Protein AF-A0AAU1Z286-F1 (afdb_monomer_lite)

Sequence (241 aa):
MTTQSTPAEQLGEASGRLSRERRELAQDIARHVVTDLAPREARHFEQRARAHFRPRRPWSGRRTTRFDPLGLPAELLTPAALAVATALLGAVSTEVVAALGQRTRSRLSRRGRRRARAAAVTSPQAPGPDARPDPTAAELLRWHTSTLEAARGCRLPEELARRVANAALAHLVQSLGAGPAPVGPGSAEDTAGTAPEALPSNSSYPSDPSDPSDPSEHPHPPVPPSPPGPPGVDGPPPAER

Secondary structure (DSSP, 8-state):
------HHHHHHHHHHHHHHHHHHHHHHHHHHHHHHH-HHHHTTHHHHHHHHTS------S--------TT--TT-HHHHHHHHHHHHHHHHHHHHHHHHHHHHHHHHHHHHHHHHHTTS--PPPPP-S--PPPPPHHHHHHHHHHHHHHHHHTT--HHHHHHHHHHHHHHHHHHHHSPPP-------------------------------------PPPPPPPPPPPPP---PPPPPP-

Foldseek 3Di:
DDDDDDVVVVVVVVVVVVVVVLLVQLLVLLLQLCCVPPVVCSVCLVVVSCVLPPPPDPPPDDDPPPCPVVVPPLPDSNNLLSLLSSQLVVLVVVVVVVVVVVVVVVVVVVVVVCVVVVVDDDDDDDDDDDPDDQDDPVSLVSSLVSSLVSNVVSVDDSVVSNSSSVSSSVVVSVVVVPDPDPPDDDPPDDDDDDDDDDDDDDDDDDDDDDDPDDPPPDPDDDDPDDPPDDPPPPDDDDDDD

Structure (mmCIF, N/CA/C/O backbone):
data_AF-A0AAU1Z286-F1
#
_entry.id   AF-A0AAU1Z286-F1
#
loop_
_atom_site.group_PDB
_atom_site.id
_atom_site.type_symbol
_atom_site.label_atom_id
_atom_site.label_alt_id
_atom_site.label_comp_id
_atom_site.label_asym_id
_atom_site.label_entity_id
_atom_site.label_seq_id
_atom_site.pdbx_PDB_ins_code
_atom_site.Cartn_x
_atom_site.Cartn_y
_atom_site.Cartn_z
_atom_site.occupancy
_atom_site.B_iso_or_equiv
_atom_site.auth_seq_id
_atom_site.auth_comp_id
_atom_site.auth_asym_id
_atom_site.auth_atom_id
_atom_site.pdbx_PDB_model_num
ATOM 1 N N . MET A 1 1 ? -13.277 30.150 -30.719 1.00 53.88 1 MET A N 1
ATOM 2 C CA . MET A 1 1 ? -11.972 30.418 -30.079 1.00 53.88 1 MET A CA 1
ATOM 3 C C . MET A 1 1 ? -11.622 29.209 -29.230 1.00 53.88 1 MET A C 1
ATOM 5 O O . MET A 1 1 ? -12.287 28.983 -28.231 1.00 53.88 1 MET A O 1
ATOM 9 N N . THR A 1 2 ? -10.673 28.387 -29.673 1.00 63.16 2 THR A N 1
ATOM 10 C CA . THR A 1 2 ? -10.281 27.143 -28.992 1.00 63.16 2 THR A CA 1
ATOM 11 C C . THR A 1 2 ? -8.993 27.426 -28.230 1.00 63.16 2 THR A C 1
ATOM 13 O O . THR A 1 2 ? -7.954 27.647 -28.846 1.00 63.16 2 THR A O 1
ATOM 16 N N . THR A 1 3 ? -9.054 27.504 -26.903 1.00 69.56 3 THR A N 1
ATOM 17 C CA . THR A 1 3 ? -7.864 27.689 -26.064 1.00 69.56 3 THR A CA 1
ATOM 18 C C . THR A 1 3 ? -7.052 26.397 -26.073 1.00 69.56 3 THR A C 1
ATOM 20 O O . THR A 1 3 ? -7.493 25.385 -25.532 1.00 69.56 3 THR A O 1
ATOM 23 N N . GLN A 1 4 ? -5.888 26.405 -26.721 1.00 63.91 4 GLN A N 1
ATOM 24 C CA . GLN A 1 4 ? -4.932 25.304 -26.625 1.00 63.91 4 GLN A CA 1
ATOM 25 C C . GLN A 1 4 ? -4.267 25.357 -25.244 1.00 63.91 4 GLN A C 1
ATOM 27 O O . GLN A 1 4 ? -3.531 26.297 -24.952 1.00 63.91 4 GLN A O 1
ATOM 32 N N . SER A 1 5 ? -4.552 24.373 -24.389 1.00 65.75 5 SER A N 1
ATOM 33 C CA . SER A 1 5 ? -3.895 24.221 -23.086 1.00 65.75 5 SER A CA 1
ATOM 34 C C . SER A 1 5 ? -2.389 24.035 -23.260 1.00 65.75 5 SER A C 1
ATOM 36 O O . SER A 1 5 ? -1.939 23.287 -24.132 1.00 65.75 5 SER A O 1
ATOM 38 N N . THR A 1 6 ? -1.605 24.705 -22.420 1.00 68.56 6 THR A N 1
ATOM 39 C CA . THR A 1 6 ? -0.141 24.638 -22.487 1.00 68.56 6 THR A CA 1
ATOM 40 C C . THR A 1 6 ? 0.383 23.278 -21.994 1.00 68.56 6 THR A C 1
ATOM 42 O O . THR A 1 6 ? -0.209 22.666 -21.102 1.00 68.56 6 THR A O 1
ATOM 45 N N . PRO A 1 7 ? 1.521 22.776 -22.515 1.00 69.94 7 PRO A N 1
ATOM 46 C CA . PRO A 1 7 ? 2.074 21.475 -22.112 1.00 69.94 7 PRO A CA 1
ATOM 47 C C . PRO A 1 7 ? 2.431 21.394 -20.614 1.00 69.94 7 PRO A C 1
ATOM 49 O O . PRO A 1 7 ? 2.429 20.308 -20.037 1.00 69.94 7 PRO A O 1
ATOM 52 N N . ALA A 1 8 ? 2.694 22.531 -19.960 1.00 50.56 8 ALA A N 1
ATOM 53 C CA . ALA A 1 8 ? 2.926 22.599 -18.517 1.00 50.56 8 ALA A CA 1
ATOM 54 C C . ALA A 1 8 ? 1.643 22.352 -17.696 1.00 50.56 8 ALA A C 1
ATOM 56 O O . ALA A 1 8 ? 1.694 21.646 -16.688 1.00 50.56 8 ALA A O 1
ATOM 57 N N . GLU A 1 9 ? 0.488 22.858 -18.145 1.00 61.00 9 GLU A N 1
ATOM 58 C CA . GLU A 1 9 ? -0.814 22.567 -17.524 1.00 61.00 9 GLU A CA 1
ATOM 59 C C . GLU A 1 9 ? -1.192 21.094 -17.696 1.00 61.00 9 GLU A C 1
ATOM 61 O O . GLU A 1 9 ? -1.623 20.453 -16.739 1.00 61.00 9 GLU A O 1
ATOM 66 N N . GLN A 1 10 ? -0.926 20.514 -18.871 1.00 59.81 10 GLN A N 1
ATOM 67 C CA . GLN A 1 10 ? -1.178 19.092 -19.127 1.00 59.81 10 GLN A CA 1
ATOM 68 C C . GLN A 1 10 ? -0.337 18.173 -18.222 1.00 59.81 10 GLN A C 1
ATOM 70 O O . GLN A 1 10 ? -0.839 17.166 -17.723 1.00 59.81 10 GLN A O 1
ATOM 75 N N . LEU A 1 11 ? 0.926 18.529 -17.954 1.00 52.84 11 LEU A N 1
ATOM 76 C CA . LEU A 1 11 ? 1.790 17.801 -17.015 1.00 52.84 11 LEU A CA 1
ATOM 77 C C . LEU A 1 11 ? 1.327 17.946 -15.557 1.00 52.84 11 LEU A C 1
ATOM 79 O O . LEU A 1 11 ? 1.396 16.976 -14.795 1.00 52.84 11 LEU A O 1
ATOM 83 N N . GLY A 1 12 ? 0.840 19.128 -15.170 1.00 52.34 12 GLY A N 1
ATOM 84 C CA . GLY A 1 12 ? 0.264 19.380 -13.847 1.00 52.34 12 GLY A CA 1
ATOM 85 C C . GLY A 1 12 ? -1.013 18.572 -13.607 1.00 52.34 12 GLY A C 1
ATOM 86 O O . GLY A 1 12 ? -1.141 17.908 -12.577 1.00 52.34 12 GLY A O 1
ATOM 87 N N . GLU A 1 13 ? -1.920 18.546 -14.585 1.00 54.47 13 GLU A N 1
ATOM 88 C CA . GLU A 1 13 ? -3.136 17.731 -14.534 1.00 54.47 13 GLU A CA 1
ATOM 89 C C . GLU A 1 13 ? -2.834 16.232 -14.524 1.00 54.47 13 GLU A C 1
ATOM 91 O O . GLU A 1 13 ? -3.418 15.506 -13.721 1.00 54.47 13 GLU A O 1
ATOM 96 N N . ALA A 1 14 ? -1.902 15.756 -15.357 1.00 45.88 14 ALA A N 1
ATOM 97 C CA . ALA A 1 14 ? -1.496 14.351 -15.371 1.00 45.88 14 ALA A CA 1
ATOM 98 C C . ALA A 1 14 ? -0.873 13.930 -14.030 1.00 45.88 14 ALA A C 1
ATOM 100 O O . ALA A 1 14 ? -1.226 12.889 -13.478 1.00 45.88 14 ALA A O 1
ATOM 101 N N . SER A 1 15 ? -0.018 14.776 -13.447 1.00 53.31 15 SER A N 1
ATOM 102 C CA . SER A 1 15 ? 0.566 14.541 -12.119 1.00 53.31 15 SER A CA 1
ATOM 103 C C . SER A 1 15 ? -0.502 14.551 -11.016 1.00 53.31 15 SER A C 1
ATOM 105 O O . SER A 1 15 ? -0.481 13.716 -10.108 1.00 53.31 15 SER A O 1
ATOM 107 N N . GLY A 1 16 ? -1.485 15.452 -11.118 1.00 58.31 16 GLY A N 1
ATOM 108 C CA . GLY A 1 16 ? -2.641 15.510 -10.225 1.00 58.31 16 GLY A CA 1
ATOM 109 C C . GLY A 1 16 ? -3.542 14.275 -10.330 1.00 58.31 16 GLY A C 1
ATOM 110 O O . GLY A 1 16 ? -3.944 13.728 -9.300 1.00 58.31 16 GLY A O 1
ATOM 111 N N . ARG A 1 17 ? -3.812 13.781 -11.543 1.00 57.97 17 ARG A N 1
ATOM 112 C CA . ARG A 1 17 ? -4.591 12.553 -11.789 1.00 57.97 17 ARG A CA 1
ATOM 113 C C . ARG A 1 17 ? -3.886 11.317 -11.247 1.00 57.97 17 ARG A C 1
ATOM 115 O O . ARG A 1 17 ? -4.498 10.590 -10.473 1.00 57.97 17 ARG A O 1
ATOM 122 N N . LEU A 1 18 ? -2.586 11.166 -11.504 1.00 57.22 18 LEU A N 1
ATOM 123 C CA . LEU A 1 18 ? -1.771 10.089 -10.927 1.00 57.22 18 LEU A CA 1
ATOM 124 C C . LEU A 1 18 ? -1.806 10.107 -9.393 1.00 57.22 18 LEU A C 1
ATOM 126 O O . LEU A 1 18 ? -1.860 9.059 -8.752 1.00 57.22 18 LEU A O 1
ATOM 130 N N . SER A 1 19 ? -1.842 11.295 -8.778 1.00 81.56 19 SER A N 1
ATOM 131 C CA . SER A 1 19 ? -1.997 11.411 -7.323 1.00 81.56 19 SER A CA 1
ATOM 132 C C . SER A 1 19 ? -3.386 10.987 -6.828 1.00 81.56 19 SER A C 1
ATOM 134 O O . SER A 1 19 ? -3.530 10.537 -5.693 1.00 81.56 19 SER A O 1
ATOM 136 N N . ARG A 1 20 ? -4.436 11.134 -7.644 1.00 87.25 20 ARG A N 1
ATOM 137 C CA . ARG A 1 20 ? -5.794 10.679 -7.324 1.00 87.25 20 ARG A CA 1
ATOM 138 C C . ARG A 1 20 ? -5.921 9.168 -7.504 1.00 87.25 20 ARG A C 1
ATOM 140 O O . ARG A 1 20 ? -6.311 8.509 -6.550 1.00 87.25 20 ARG A O 1
ATOM 147 N N . GLU A 1 21 ? -5.511 8.636 -8.648 1.00 87.50 21 GLU A N 1
ATOM 148 C CA . GLU A 1 21 ? -5.529 7.196 -8.943 1.00 87.50 21 GLU A CA 1
ATOM 149 C C . GLU A 1 21 ? -4.712 6.411 -7.912 1.00 87.50 21 GLU A C 1
ATOM 151 O O . GLU A 1 21 ? -5.183 5.425 -7.351 1.00 87.50 21 GLU A O 1
ATOM 156 N N . ARG A 1 22 ? -3.518 6.903 -7.551 1.00 89.38 22 ARG A N 1
ATOM 157 C CA . ARG A 1 22 ? -2.695 6.284 -6.502 1.00 89.38 22 ARG A CA 1
ATOM 158 C C . ARG A 1 22 ? -3.380 6.291 -5.135 1.00 89.38 22 ARG A C 1
ATOM 160 O O . ARG A 1 22 ? -3.198 5.352 -4.366 1.00 89.38 22 ARG A O 1
ATOM 167 N N . ARG A 1 23 ? -4.154 7.335 -4.813 1.00 91.56 23 ARG A N 1
ATOM 168 C CA . ARG A 1 23 ? -4.944 7.387 -3.571 1.00 91.56 23 ARG A CA 1
ATOM 169 C C . ARG A 1 23 ? -6.107 6.406 -3.605 1.00 91.56 23 ARG A C 1
ATOM 171 O O . ARG A 1 23 ? -6.354 5.768 -2.592 1.00 91.56 23 ARG A O 1
ATOM 178 N N . GLU A 1 24 ? -6.802 6.292 -4.730 1.00 93.06 24 GLU A N 1
ATOM 179 C CA . GLU A 1 24 ? -7.907 5.342 -4.909 1.00 93.06 24 GLU A CA 1
ATOM 180 C C . GLU A 1 24 ? -7.400 3.898 -4.789 1.00 93.06 24 GLU A C 1
ATOM 182 O O . GLU A 1 24 ? -7.938 3.133 -3.995 1.00 93.06 24 GLU A O 1
ATOM 187 N N . LEU A 1 25 ? -6.281 3.568 -5.439 1.00 93.69 25 LEU A N 1
ATOM 188 C CA . LEU A 1 25 ? -5.644 2.255 -5.325 1.00 93.69 25 LEU A CA 1
ATOM 189 C C . LEU A 1 25 ? -5.142 1.970 -3.899 1.00 93.69 25 LEU A C 1
ATOM 191 O O . LEU A 1 25 ? -5.317 0.870 -3.383 1.00 93.69 25 LEU A O 1
ATOM 195 N N . ALA A 1 26 ? -4.555 2.963 -3.221 1.00 93.81 26 ALA A N 1
ATOM 196 C CA . ALA A 1 26 ? -4.151 2.807 -1.823 1.00 93.81 26 ALA A CA 1
ATOM 197 C C . ALA A 1 26 ? -5.355 2.562 -0.899 1.00 93.81 26 ALA A C 1
ATOM 199 O O . ALA A 1 26 ? -5.253 1.778 0.044 1.00 93.81 26 ALA A O 1
ATOM 200 N N . GLN A 1 27 ? -6.488 3.226 -1.157 1.00 95.38 27 GLN A N 1
ATOM 201 C CA . GLN A 1 27 ? -7.731 3.001 -0.418 1.00 95.38 27 GLN A CA 1
ATOM 202 C C . GLN A 1 27 ? -8.295 1.612 -0.674 1.00 95.38 27 GLN A C 1
ATOM 204 O O . GLN A 1 27 ? -8.749 0.989 0.276 1.00 95.38 27 GLN A O 1
ATOM 209 N N . ASP A 1 28 ? -8.255 1.127 -1.910 1.00 95.94 28 ASP A N 1
ATOM 210 C CA . ASP A 1 28 ? -8.749 -0.203 -2.257 1.00 95.94 28 ASP A CA 1
ATOM 211 C C . ASP A 1 28 ? -7.954 -1.304 -1.539 1.00 95.94 28 ASP A C 1
ATOM 213 O O . ASP A 1 28 ? -8.520 -2.082 -0.767 1.00 95.94 28 ASP A O 1
ATOM 217 N N . ILE A 1 29 ? -6.619 -1.252 -1.640 1.00 95.88 29 ILE A N 1
ATOM 218 C CA . ILE A 1 29 ? -5.723 -2.178 -0.931 1.00 95.88 29 ILE A CA 1
ATOM 219 C C . ILE A 1 29 ? -5.963 -2.109 0.582 1.00 95.88 29 ILE A C 1
ATOM 221 O O . ILE A 1 29 ? -6.132 -3.134 1.243 1.00 95.88 29 ILE A O 1
ATOM 225 N N . ALA A 1 30 ? -6.007 -0.904 1.157 1.00 95.56 30 ALA A N 1
ATOM 226 C CA . ALA A 1 30 ? -6.215 -0.747 2.592 1.00 95.56 30 ALA A CA 1
ATOM 227 C C . ALA A 1 30 ? -7.608 -1.212 3.041 1.00 95.56 30 ALA A C 1
ATOM 229 O O . ALA A 1 30 ? -7.733 -1.778 4.125 1.00 95.56 30 ALA A O 1
ATOM 230 N N . ARG A 1 31 ? -8.649 -1.010 2.223 1.00 96.56 31 ARG A N 1
ATOM 231 C CA . ARG A 1 31 ? -10.009 -1.489 2.500 1.00 96.56 31 ARG A CA 1
ATOM 232 C C . ARG A 1 31 ? -10.024 -3.008 2.573 1.00 96.56 31 ARG A C 1
ATOM 234 O O . ARG A 1 31 ? -10.630 -3.544 3.499 1.00 96.56 31 ARG A O 1
ATOM 241 N N . HIS A 1 32 ? -9.345 -3.686 1.649 1.00 96.31 32 HIS A N 1
ATOM 242 C CA . HIS A 1 32 ? -9.228 -5.141 1.663 1.00 96.31 32 HIS A CA 1
ATOM 243 C C . HIS A 1 32 ? -8.570 -5.634 2.960 1.00 96.31 32 HIS A C 1
ATOM 245 O O . HIS A 1 32 ? -9.152 -6.442 3.680 1.00 96.31 32 HIS A O 1
ATOM 251 N N . VAL A 1 33 ? -7.425 -5.051 3.330 1.00 95.38 33 VAL A N 1
ATOM 252 C CA . VAL A 1 33 ? -6.701 -5.399 4.566 1.00 95.38 33 VAL A CA 1
ATOM 253 C C . VAL A 1 33 ? -7.545 -5.160 5.824 1.00 95.38 33 VAL A C 1
ATOM 255 O O . VAL A 1 33 ? -7.559 -5.993 6.727 1.00 95.38 33 VAL A O 1
ATOM 258 N N . VAL A 1 34 ? -8.261 -4.033 5.901 1.00 95.56 34 VAL A N 1
ATOM 259 C CA . VAL A 1 34 ? -9.126 -3.715 7.050 1.00 95.56 34 VAL A CA 1
ATOM 260 C C . VAL A 1 34 ? -10.337 -4.639 7.116 1.00 95.56 34 VAL A C 1
ATOM 262 O O . VAL A 1 34 ? -10.727 -5.038 8.208 1.00 95.56 34 VAL A O 1
ATOM 265 N N . THR A 1 35 ? -10.917 -5.005 5.976 1.00 95.62 35 THR A N 1
ATOM 266 C CA . THR A 1 35 ? -12.064 -5.924 5.932 1.00 95.62 35 THR A CA 1
ATOM 267 C C . THR A 1 35 ? -11.682 -7.312 6.441 1.00 95.62 35 THR A C 1
ATOM 269 O O . THR A 1 35 ? -12.460 -7.910 7.179 1.00 95.62 35 THR A O 1
ATOM 272 N N . ASP A 1 36 ? -10.479 -7.781 6.107 1.00 94.12 36 ASP A N 1
ATOM 273 C CA . ASP A 1 36 ? -9.962 -9.084 6.530 1.00 94.12 36 ASP A CA 1
ATOM 274 C C . ASP A 1 36 ? -9.552 -9.099 8.015 1.00 94.12 36 ASP A C 1
ATOM 276 O O . ASP A 1 36 ? -10.026 -9.911 8.808 1.00 94.12 36 ASP A O 1
ATOM 280 N N . LEU A 1 37 ? -8.716 -8.145 8.436 1.00 93.69 37 LEU A N 1
ATOM 281 C CA . LEU A 1 37 ? -8.109 -8.166 9.773 1.00 93.69 37 LEU A CA 1
ATOM 282 C C . LEU A 1 37 ? -8.956 -7.483 10.860 1.00 93.69 37 LEU A C 1
ATOM 284 O O . LEU A 1 37 ? -8.779 -7.769 12.045 1.00 93.69 37 LEU A O 1
ATOM 288 N N . ALA A 1 38 ? -9.843 -6.556 10.489 1.00 93.44 38 ALA A N 1
ATOM 289 C CA . ALA A 1 38 ? -10.647 -5.758 11.416 1.00 93.44 38 ALA A CA 1
ATOM 290 C C . ALA A 1 38 ? -12.045 -5.431 10.836 1.00 93.44 38 ALA A C 1
ATOM 292 O O . ALA A 1 38 ? -12.395 -4.258 10.664 1.00 93.44 38 ALA A O 1
ATOM 293 N N . PRO A 1 39 ? -12.911 -6.433 10.584 1.00 92.81 39 PRO A N 1
ATOM 294 C CA . PRO A 1 39 ? -14.197 -6.240 9.898 1.00 92.81 39 PRO A CA 1
ATOM 295 C C . PRO A 1 39 ? -15.139 -5.254 10.608 1.00 92.81 39 PRO A C 1
ATOM 297 O O . PRO A 1 39 ? -15.938 -4.567 9.971 1.00 92.81 39 PRO A O 1
ATOM 300 N N . ARG A 1 40 ? -15.028 -5.122 11.938 1.00 90.50 40 ARG A N 1
ATOM 301 C CA . ARG A 1 40 ? -15.778 -4.119 12.716 1.00 90.50 40 ARG A CA 1
ATOM 302 C C . ARG A 1 40 ? -15.382 -2.684 12.353 1.00 90.50 40 ARG A C 1
ATOM 304 O O . ARG A 1 40 ? -16.223 -1.787 12.374 1.00 90.50 40 ARG A O 1
ATOM 311 N N . GLU A 1 41 ? -14.116 -2.462 12.008 1.00 91.06 41 GLU A N 1
ATOM 312 C CA . GLU A 1 41 ? -13.593 -1.160 11.601 1.00 91.06 41 GLU A CA 1
ATOM 313 C C . GLU A 1 41 ? -13.972 -0.800 10.157 1.00 91.06 41 GLU A C 1
ATOM 315 O O . GLU A 1 41 ? -14.136 0.385 9.858 1.00 91.06 41 GLU A O 1
ATOM 320 N N . ALA A 1 42 ? -14.201 -1.792 9.289 1.00 92.00 42 ALA A N 1
ATOM 321 C CA . ALA A 1 42 ? -14.522 -1.585 7.875 1.00 92.00 42 ALA A CA 1
ATOM 322 C C . ALA A 1 42 ? -15.719 -0.638 7.654 1.00 92.00 42 ALA A C 1
ATOM 324 O O . ALA A 1 42 ? -15.701 0.177 6.731 1.00 92.00 42 ALA A O 1
ATOM 325 N N . ARG A 1 43 ? -16.712 -0.648 8.558 1.00 92.00 43 ARG A N 1
ATOM 326 C CA . ARG A 1 43 ? -17.875 0.266 8.525 1.00 92.00 43 ARG A CA 1
ATOM 327 C C . ARG A 1 43 ? -17.493 1.750 8.598 1.00 92.00 43 ARG A C 1
ATOM 329 O O . ARG A 1 43 ? -18.203 2.594 8.066 1.00 92.00 43 ARG A O 1
ATOM 336 N N . HIS A 1 44 ? -16.369 2.070 9.237 1.00 90.88 44 HIS A N 1
ATOM 337 C CA . HIS A 1 44 ? -15.866 3.436 9.408 1.00 90.88 44 HIS A CA 1
ATOM 338 C C . HIS A 1 44 ? -14.691 3.760 8.473 1.00 90.88 44 HIS A C 1
ATOM 340 O O . HIS A 1 44 ? -14.122 4.855 8.553 1.00 90.88 44 HIS A O 1
ATOM 346 N N . PHE A 1 45 ? -14.311 2.823 7.597 1.00 93.69 45 PHE A N 1
ATOM 347 C CA . PHE A 1 45 ? -13.123 2.933 6.755 1.00 93.69 45 PHE A CA 1
ATOM 348 C C . PHE A 1 45 ? -13.142 4.204 5.907 1.00 93.69 45 PHE A C 1
ATOM 350 O O . PHE A 1 45 ? -12.186 4.974 5.934 1.00 93.69 45 PHE A O 1
ATOM 357 N N . GLU A 1 46 ? -14.240 4.480 5.198 1.00 93.44 46 GLU A N 1
ATOM 358 C CA . GLU A 1 46 ? -14.298 5.612 4.265 1.00 93.44 46 GLU A CA 1
ATOM 359 C C . GLU A 1 46 ? -14.130 6.961 4.962 1.00 93.44 46 GLU A C 1
ATOM 361 O O . GLU A 1 46 ? -13.408 7.836 4.479 1.00 93.44 46 GLU A O 1
ATOM 366 N N . GLN A 1 47 ? -14.761 7.126 6.127 1.00 90.94 47 GLN A N 1
ATOM 367 C CA . GLN A 1 47 ? -14.644 8.341 6.926 1.00 90.94 47 GLN A CA 1
ATOM 368 C C . GLN A 1 47 ? -13.187 8.575 7.350 1.00 90.94 47 GLN A C 1
ATOM 370 O O . GLN A 1 47 ? -12.671 9.691 7.231 1.00 90.94 47 GLN A O 1
ATOM 375 N N . ARG A 1 48 ? -12.502 7.514 7.793 1.00 89.38 48 ARG A N 1
ATOM 376 C CA . ARG A 1 48 ? -11.103 7.563 8.243 1.00 89.38 48 ARG A CA 1
ATOM 377 C C . ARG A 1 48 ? -10.124 7.734 7.083 1.00 89.38 48 ARG A C 1
ATOM 379 O O . ARG A 1 48 ? -9.207 8.548 7.177 1.00 89.38 48 ARG A O 1
ATOM 386 N N . ALA A 1 49 ? -10.350 7.052 5.966 1.00 90.44 49 ALA A N 1
ATOM 387 C CA . ALA A 1 49 ? -9.544 7.177 4.758 1.00 90.44 49 ALA A CA 1
ATOM 388 C C . ALA A 1 49 ? -9.600 8.597 4.182 1.00 90.44 49 ALA A C 1
ATOM 390 O O . ALA A 1 49 ? -8.564 9.182 3.855 1.00 90.44 49 ALA A O 1
ATOM 391 N N . ARG A 1 50 ? -10.790 9.213 4.151 1.00 88.56 50 ARG A N 1
ATOM 392 C CA . ARG A 1 50 ? -10.941 10.624 3.760 1.00 88.56 50 ARG A CA 1
ATOM 393 C C . ARG A 1 50 ? -10.138 11.553 4.668 1.00 88.56 50 ARG A C 1
ATOM 395 O O . ARG A 1 50 ? -9.533 12.499 4.169 1.00 88.56 50 ARG A O 1
ATOM 402 N N . ALA A 1 51 ? -10.107 11.296 5.976 1.00 86.31 51 ALA A N 1
ATOM 403 C CA . ALA A 1 51 ? -9.308 12.082 6.914 1.00 86.31 51 ALA A CA 1
ATOM 404 C C . ALA A 1 51 ? -7.795 11.910 6.687 1.00 86.31 51 ALA A C 1
ATOM 406 O O . ALA A 1 51 ? -7.061 12.893 6.768 1.00 86.31 51 ALA A O 1
ATOM 407 N N . HIS A 1 52 ? -7.338 10.701 6.344 1.00 83.19 52 HIS A N 1
ATOM 408 C CA . HIS A 1 52 ? -5.927 10.400 6.079 1.00 83.19 52 HIS A CA 1
ATOM 409 C C . HIS A 1 52 ? -5.361 11.186 4.884 1.00 83.19 52 HIS A C 1
ATOM 411 O O . HIS A 1 52 ? -4.265 11.734 4.972 1.00 83.19 52 HIS A O 1
ATOM 417 N N . PHE A 1 53 ? -6.117 11.294 3.786 1.00 85.06 53 PHE A N 1
ATOM 418 C CA . PHE A 1 53 ? -5.670 11.980 2.563 1.00 85.06 53 PHE A CA 1
ATOM 419 C C . PHE A 1 53 ? -6.045 13.462 2.480 1.00 85.06 53 PHE A C 1
ATOM 421 O O . PHE A 1 53 ? -5.815 14.094 1.443 1.00 85.06 53 PHE A O 1
ATOM 428 N N . ARG A 1 54 ? -6.645 14.041 3.527 1.00 82.38 54 ARG A N 1
ATOM 429 C CA . ARG A 1 54 ? -6.920 15.479 3.530 1.00 82.38 54 ARG A CA 1
ATOM 430 C C . ARG A 1 54 ? -5.592 16.241 3.491 1.00 82.38 54 ARG A C 1
ATOM 432 O O . ARG A 1 54 ? -4.723 15.959 4.318 1.00 82.38 54 ARG A O 1
ATOM 439 N N . PRO A 1 55 ? -5.430 17.224 2.582 1.00 73.81 55 PRO A N 1
ATOM 440 C CA . PRO A 1 55 ? -4.279 18.109 2.620 1.00 73.81 55 PRO A CA 1
ATOM 441 C C . PRO A 1 55 ? -4.217 18.713 4.016 1.00 73.81 55 PRO A C 1
ATOM 443 O O . PRO A 1 55 ? -5.178 19.355 4.456 1.00 73.81 55 PRO A O 1
ATOM 446 N N . ARG A 1 56 ? -3.113 18.488 4.731 1.00 63.97 56 ARG A N 1
ATOM 447 C CA . ARG A 1 56 ? -2.846 19.234 5.955 1.00 63.97 56 ARG A CA 1
ATOM 448 C C . ARG A 1 56 ? -2.657 20.675 5.515 1.00 63.97 56 ARG A C 1
ATOM 450 O O . ARG A 1 56 ? -1.580 21.040 5.053 1.00 63.97 56 ARG A O 1
ATOM 457 N N . ARG A 1 57 ? -3.732 21.471 5.561 1.00 57.22 57 ARG A N 1
ATOM 458 C CA . ARG A 1 57 ? -3.621 22.919 5.377 1.00 57.22 57 ARG A CA 1
ATOM 459 C C . ARG A 1 57 ? -2.496 23.389 6.304 1.00 57.22 57 ARG A C 1
ATOM 461 O O . ARG A 1 57 ? -2.452 22.886 7.430 1.00 57.22 57 ARG A O 1
ATOM 468 N N . PRO A 1 58 ? -1.595 24.283 5.855 1.00 48.16 58 PRO A N 1
ATOM 469 C CA . PRO A 1 58 ? -0.576 24.853 6.723 1.00 48.16 58 PRO A CA 1
ATOM 470 C C . PRO A 1 58 ? -1.303 25.502 7.899 1.00 48.16 58 PRO A C 1
ATOM 472 O O . PRO A 1 58 ? -1.966 26.529 7.772 1.00 48.16 58 PRO A O 1
ATOM 475 N N . TRP A 1 59 ? -1.301 24.789 9.018 1.00 44.41 59 TRP A N 1
ATOM 476 C CA . TRP A 1 59 ? -2.082 25.124 10.189 1.00 44.41 59 TRP A CA 1
ATOM 477 C C . TRP A 1 59 ? -1.289 26.215 10.895 1.00 44.41 59 TRP A C 1
ATOM 479 O O . TRP A 1 59 ? -0.170 25.983 11.347 1.00 44.41 59 TRP A O 1
ATOM 489 N N . SER A 1 60 ? -1.821 27.432 10.901 1.00 45.53 60 SER A N 1
ATOM 490 C CA . SER A 1 60 ? -1.183 28.599 11.498 1.00 45.53 60 SER A CA 1
ATOM 491 C C . SER A 1 60 ? -0.965 28.390 13.002 1.00 45.53 60 SER A C 1
ATOM 493 O O . SER A 1 60 ? -1.867 28.610 13.806 1.00 45.53 60 SER A O 1
ATOM 495 N N . GLY A 1 61 ? 0.233 27.935 13.371 1.00 44.78 61 GLY A N 1
ATOM 496 C CA . GLY A 1 61 ? 1.042 28.404 14.503 1.00 44.78 61 GLY A CA 1
ATOM 497 C C . GLY A 1 61 ? 0.530 28.298 15.944 1.00 44.78 61 GLY A C 1
ATOM 498 O O . GLY A 1 61 ? 1.318 28.533 16.852 1.00 44.78 61 GLY A O 1
ATOM 499 N N . ARG A 1 62 ? -0.724 27.949 16.227 1.00 42.34 62 ARG A N 1
ATOM 500 C CA . ARG A 1 62 ? -1.202 27.787 17.609 1.00 42.34 62 ARG A CA 1
ATOM 501 C C . ARG A 1 62 ? -2.215 26.669 17.707 1.00 42.34 62 ARG A C 1
ATOM 503 O O . ARG A 1 62 ? -3.419 26.894 17.716 1.00 42.34 62 ARG A O 1
ATOM 510 N N . ARG A 1 63 ? -1.689 25.461 17.844 1.00 40.72 63 ARG A N 1
ATOM 511 C CA . ARG A 1 63 ? -2.161 24.484 18.825 1.00 40.72 63 ARG A CA 1
ATOM 512 C C . ARG A 1 63 ? -1.122 23.385 18.893 1.00 40.72 63 ARG A C 1
ATOM 514 O O . ARG A 1 63 ? -0.825 22.731 17.900 1.00 40.72 63 ARG A O 1
ATOM 521 N N . THR A 1 64 ? -0.621 23.180 20.098 1.00 38.88 64 THR A N 1
ATOM 522 C CA . THR A 1 64 ? -0.122 21.916 20.623 1.00 38.88 64 THR A CA 1
ATOM 523 C C . THR A 1 64 ? -1.214 20.850 20.505 1.00 38.88 64 THR A C 1
ATOM 525 O O . THR A 1 64 ? -1.677 20.288 21.489 1.00 38.88 64 THR A O 1
ATOM 528 N N . THR A 1 65 ? -1.623 20.518 19.283 1.00 41.56 65 THR A N 1
ATOM 529 C CA . THR A 1 65 ? -2.028 19.153 19.021 1.00 41.56 65 THR A CA 1
ATOM 530 C C . THR A 1 65 ? -0.720 18.383 18.976 1.00 41.56 65 THR A C 1
ATOM 532 O O . THR A 1 65 ? -0.147 18.087 17.931 1.00 41.56 65 THR A O 1
ATOM 535 N N . ARG A 1 66 ? -0.304 17.936 20.170 1.00 38.44 66 ARG A N 1
ATOM 536 C CA . ARG A 1 66 ? -0.109 16.497 20.288 1.00 38.44 66 ARG A CA 1
ATOM 537 C C . ARG A 1 66 ? -1.209 15.906 19.397 1.00 38.44 66 ARG A C 1
ATOM 539 O O . ARG A 1 66 ? -2.386 16.225 19.592 1.00 38.44 66 ARG A O 1
ATOM 546 N N . PHE A 1 67 ? -0.864 15.095 18.409 1.00 40.25 67 PHE A N 1
ATOM 547 C CA . PHE A 1 67 ? -1.706 13.926 18.258 1.00 40.25 67 PHE A CA 1
ATOM 548 C C . PHE A 1 67 ? -1.675 13.292 19.660 1.00 40.25 67 PHE A C 1
ATOM 550 O O . PHE A 1 67 ? -0.828 12.461 19.950 1.00 40.25 67 PHE A O 1
ATOM 557 N N . ASP A 1 68 ? -2.519 13.779 20.579 1.00 36.81 68 ASP A N 1
ATOM 558 C CA . ASP A 1 68 ? -3.273 12.858 21.378 1.00 36.81 68 ASP A CA 1
ATOM 559 C C . ASP A 1 68 ? -3.834 11.932 20.303 1.00 36.81 68 ASP A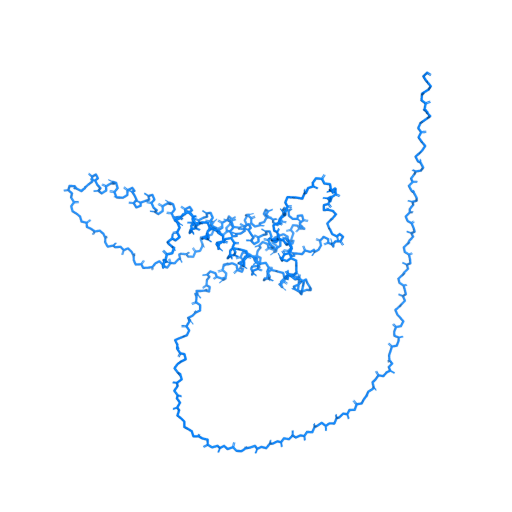 C 1
ATOM 561 O O . ASP A 1 68 ? -4.403 12.456 19.331 1.00 36.81 68 ASP A O 1
ATOM 565 N N . PRO A 1 69 ? -3.466 10.646 20.296 1.00 41.91 69 PRO A N 1
ATOM 566 C CA . PRO A 1 69 ? -3.879 9.681 19.288 1.00 41.91 69 PRO A CA 1
ATOM 567 C C . PRO A 1 69 ? -5.406 9.505 19.351 1.00 41.91 69 PRO A C 1
ATOM 569 O O . PRO A 1 69 ? -5.909 8.455 19.685 1.00 41.91 69 PRO A O 1
ATOM 572 N N . LEU A 1 70 ? -6.162 10.572 19.098 1.00 38.91 70 LEU A N 1
ATOM 573 C CA . LEU A 1 70 ? -7.605 10.747 19.119 1.00 38.91 70 LEU A CA 1
ATOM 574 C C . LEU A 1 70 ? -8.360 10.168 20.331 1.00 38.91 70 LEU A C 1
ATOM 576 O O . LEU A 1 70 ? -9.578 10.046 20.244 1.00 38.91 70 LEU A O 1
ATOM 580 N N . GLY A 1 71 ? -7.694 9.747 21.416 1.00 37.38 71 GLY A N 1
ATOM 581 C CA . GLY A 1 71 ? -8.306 8.790 22.350 1.00 37.38 71 GLY A CA 1
ATOM 582 C C . GLY A 1 71 ? -8.894 7.571 21.620 1.00 37.38 71 GLY A C 1
ATOM 583 O O . GLY A 1 71 ? -9.773 6.888 22.138 1.00 37.38 71 GLY A O 1
ATOM 584 N N . LEU A 1 72 ? -8.457 7.335 20.379 1.00 42.88 72 LEU A N 1
ATOM 585 C CA . LEU A 1 72 ? -8.827 6.180 19.605 1.00 42.88 72 LEU A CA 1
ATOM 586 C C . LEU A 1 72 ? -7.868 5.097 20.067 1.00 42.88 72 LEU A C 1
ATOM 588 O O . LEU A 1 72 ? -6.658 5.347 20.117 1.00 42.88 72 LEU A O 1
ATOM 592 N N . PRO A 1 73 ? -8.387 3.926 20.455 1.00 45.88 73 PRO A N 1
ATOM 593 C CA . PRO A 1 73 ? -7.546 2.864 20.967 1.00 45.88 73 PRO A CA 1
ATOM 594 C C . PRO A 1 73 ? -6.417 2.622 19.962 1.00 45.88 73 PRO A C 1
ATOM 596 O O . PRO A 1 73 ? -6.625 2.750 18.750 1.00 45.88 73 PRO A O 1
ATOM 599 N N . ALA A 1 74 ? -5.233 2.238 20.442 1.00 51.06 74 ALA A N 1
ATOM 600 C CA . ALA A 1 74 ? -4.090 1.804 19.625 1.00 51.06 74 ALA A CA 1
ATOM 601 C C . ALA A 1 74 ? -4.413 0.634 18.651 1.00 51.06 74 ALA A C 1
ATOM 603 O O . ALA A 1 74 ? -3.530 0.074 18.012 1.00 51.06 74 ALA A O 1
ATOM 604 N N . GLU A 1 75 ? -5.690 0.278 18.541 1.00 60.44 75 GLU A N 1
ATOM 605 C CA . GLU A 1 75 ? -6.332 -0.773 17.775 1.00 60.44 75 GLU A CA 1
ATOM 606 C C . GLU A 1 75 ? -6.825 -0.322 16.393 1.00 60.44 75 GLU A C 1
ATOM 608 O O . GLU A 1 75 ? -7.339 -1.153 15.650 1.00 60.44 75 GLU A O 1
ATOM 613 N N . LEU A 1 76 ? -6.716 0.961 16.018 1.00 76.69 76 LEU A N 1
ATOM 614 C CA . LEU A 1 76 ? -7.212 1.382 14.704 1.00 76.69 76 LEU A CA 1
ATOM 615 C C . LEU A 1 76 ? -6.261 0.997 13.575 1.00 76.69 76 LEU A C 1
ATOM 617 O O . LEU A 1 76 ? -5.209 1.606 13.369 1.00 76.69 76 LEU A O 1
ATOM 621 N N . LEU A 1 77 ? -6.695 0.020 12.790 1.00 89.75 77 LEU A N 1
ATOM 622 C CA . LEU A 1 77 ? -5.945 -0.578 11.703 1.00 89.75 77 LEU A CA 1
ATOM 623 C C . LEU A 1 77 ? -5.955 0.293 10.440 1.00 89.75 77 LEU A C 1
ATOM 625 O O . LEU A 1 77 ? -4.982 0.285 9.689 1.00 89.75 77 LEU A O 1
ATOM 629 N N . THR A 1 78 ? -7.011 1.084 10.202 1.00 92.69 78 THR A N 1
ATOM 630 C CA . THR A 1 78 ? -7.166 1.884 8.968 1.00 92.69 78 THR A CA 1
ATOM 631 C C . THR A 1 78 ? -5.978 2.806 8.657 1.00 92.69 78 THR A C 1
ATOM 633 O O . THR A 1 78 ? -5.475 2.746 7.532 1.00 92.69 78 THR A O 1
ATOM 636 N N . PRO A 1 79 ? -5.493 3.672 9.575 1.00 90.31 79 PRO A N 1
ATOM 637 C CA . PRO A 1 79 ? -4.370 4.557 9.261 1.00 90.31 79 PRO A CA 1
ATOM 638 C C . PRO A 1 79 ? -3.082 3.785 8.953 1.00 90.31 79 PRO A C 1
ATOM 640 O O . PRO A 1 79 ? -2.325 4.207 8.079 1.00 90.31 79 PRO A O 1
ATOM 643 N N . ALA A 1 80 ? -2.857 2.650 9.621 1.00 89.50 80 ALA A N 1
ATOM 644 C CA . ALA A 1 80 ? -1.700 1.805 9.360 1.00 89.50 80 ALA A CA 1
ATOM 645 C C . ALA A 1 80 ? -1.817 1.086 8.009 1.00 89.50 80 ALA A C 1
ATOM 647 O O . ALA A 1 80 ? -0.876 1.120 7.221 1.00 89.50 80 ALA A O 1
ATOM 648 N N . ALA A 1 81 ? -2.985 0.521 7.689 1.00 93.38 81 ALA A N 1
ATOM 649 C CA . ALA A 1 81 ? -3.252 -0.108 6.397 1.00 93.38 81 ALA A CA 1
ATOM 650 C C . ALA A 1 81 ? -3.059 0.878 5.229 1.00 93.38 81 ALA A C 1
ATOM 652 O O . ALA A 1 81 ? -2.452 0.529 4.220 1.00 93.38 81 ALA A O 1
ATOM 653 N N . LEU A 1 82 ? -3.495 2.133 5.383 1.00 92.31 82 LEU A N 1
ATOM 654 C CA . LEU A 1 82 ? -3.293 3.188 4.382 1.00 92.31 82 LEU A CA 1
ATOM 655 C C . LEU A 1 82 ? -1.823 3.593 4.223 1.00 92.31 82 LEU A C 1
ATOM 657 O O . LEU A 1 82 ? -1.360 3.787 3.095 1.00 92.31 82 LEU A O 1
ATOM 661 N N . ALA A 1 83 ? -1.078 3.701 5.326 1.00 89.00 83 ALA A N 1
ATOM 662 C CA . ALA A 1 83 ? 0.357 3.978 5.285 1.00 89.00 83 ALA A CA 1
ATOM 663 C C . ALA A 1 83 ? 1.116 2.849 4.569 1.00 89.00 83 ALA A C 1
ATOM 665 O O . ALA A 1 83 ? 1.923 3.114 3.676 1.00 89.00 83 ALA A O 1
ATOM 666 N N . VAL A 1 84 ? 0.792 1.597 4.902 1.00 91.56 84 VAL A N 1
ATOM 667 C CA . VAL A 1 84 ? 1.359 0.396 4.280 1.00 91.56 84 VAL A CA 1
ATOM 668 C C . VAL A 1 84 ? 1.033 0.334 2.789 1.00 91.56 84 VAL A C 1
ATOM 670 O O . VAL A 1 84 ? 1.948 0.189 1.981 1.00 91.56 84 VAL A O 1
ATOM 673 N N . ALA A 1 85 ? -0.229 0.525 2.397 1.00 93.12 85 ALA A N 1
ATOM 674 C CA . ALA A 1 85 ? -0.631 0.546 0.991 1.00 93.12 85 ALA A CA 1
ATOM 675 C C . ALA A 1 85 ? 0.082 1.663 0.204 1.00 93.12 85 ALA A C 1
ATOM 677 O O . ALA A 1 85 ? 0.547 1.454 -0.915 1.00 93.12 85 ALA A O 1
ATOM 678 N N . THR A 1 86 ? 0.244 2.847 0.800 1.00 91.75 86 THR A N 1
ATOM 679 C CA . THR A 1 86 ? 0.941 3.973 0.156 1.00 91.75 86 THR A CA 1
ATOM 680 C C . THR A 1 86 ? 2.434 3.693 -0.045 1.00 91.75 86 THR A C 1
ATOM 682 O O . THR A 1 86 ? 2.982 4.030 -1.105 1.00 91.75 86 THR A O 1
ATOM 685 N N . ALA A 1 87 ? 3.080 3.076 0.951 1.00 89.12 87 ALA A N 1
ATOM 686 C CA . ALA A 1 87 ? 4.472 2.642 0.881 1.00 89.12 87 ALA A CA 1
ATOM 687 C C . ALA A 1 87 ? 4.662 1.553 -0.182 1.00 89.12 87 ALA A C 1
ATOM 689 O O . ALA A 1 87 ? 5.543 1.687 -1.030 1.00 89.12 87 ALA A O 1
ATOM 690 N N . LEU A 1 88 ? 3.770 0.556 -0.212 1.00 92.31 88 LEU A N 1
ATOM 691 C CA . LEU A 1 88 ? 3.754 -0.511 -1.213 1.00 92.31 88 LEU A CA 1
ATOM 692 C C . LEU A 1 88 ? 3.703 0.053 -2.636 1.00 92.31 88 LEU A C 1
ATOM 694 O O . LEU A 1 88 ? 4.571 -0.235 -3.456 1.00 92.31 88 LEU A O 1
ATOM 698 N N . LEU A 1 89 ? 2.734 0.929 -2.916 1.00 91.88 89 LEU A N 1
ATOM 699 C CA . LEU A 1 89 ? 2.618 1.580 -4.224 1.00 91.88 89 LEU A CA 1
ATOM 700 C C . LEU A 1 89 ? 3.838 2.447 -4.551 1.00 91.88 89 LEU A C 1
ATOM 702 O O . LEU A 1 89 ? 4.212 2.578 -5.714 1.00 91.88 89 LEU A O 1
ATOM 706 N N . GLY A 1 90 ? 4.478 3.024 -3.530 1.00 88.75 90 GLY A N 1
ATOM 707 C CA . GLY A 1 90 ? 5.753 3.720 -3.671 1.00 88.75 90 GLY A CA 1
ATOM 708 C C . GLY A 1 90 ? 6.852 2.794 -4.172 1.00 88.75 90 GLY A C 1
ATOM 709 O O . GLY A 1 90 ? 7.440 3.081 -5.212 1.00 88.75 90 GLY A O 1
ATOM 710 N N . ALA A 1 91 ? 7.071 1.674 -3.486 1.00 88.00 91 ALA A N 1
ATOM 711 C CA . ALA A 1 91 ? 8.081 0.684 -3.847 1.00 88.00 91 ALA A CA 1
ATOM 712 C C . ALA A 1 91 ? 7.848 0.085 -5.245 1.00 88.00 91 ALA A C 1
ATOM 714 O O . ALA A 1 91 ? 8.778 -0.022 -6.040 1.00 88.00 91 ALA A O 1
ATOM 715 N N . VAL A 1 92 ? 6.599 -0.228 -5.597 1.00 90.25 92 VAL A N 1
ATOM 716 C CA . VAL A 1 92 ? 6.259 -0.727 -6.941 1.00 90.25 92 VAL A CA 1
ATOM 717 C C . VAL A 1 92 ? 6.543 0.339 -8.003 1.00 90.25 92 VAL A C 1
ATOM 719 O O . VAL A 1 92 ? 7.121 0.049 -9.052 1.00 90.25 92 VAL A O 1
ATOM 722 N N . SER A 1 93 ? 6.165 1.596 -7.745 1.00 87.88 93 SER A N 1
ATOM 723 C CA . SER A 1 93 ? 6.363 2.684 -8.710 1.00 87.88 93 SER A CA 1
ATOM 724 C C . SER A 1 93 ? 7.842 2.963 -8.989 1.00 87.88 93 SER A C 1
ATOM 726 O O . SER A 1 93 ? 8.214 3.174 -10.145 1.00 87.88 93 SER A O 1
ATOM 728 N N . THR A 1 94 ? 8.703 2.919 -7.966 1.00 86.12 94 THR A N 1
ATOM 729 C CA . THR A 1 94 ? 10.144 3.145 -8.136 1.00 86.12 94 THR A CA 1
ATOM 730 C C . THR A 1 94 ? 10.788 2.039 -8.964 1.00 86.12 94 THR A C 1
ATOM 732 O O . THR A 1 94 ? 11.638 2.332 -9.805 1.00 86.12 94 THR A O 1
ATOM 735 N N . GLU A 1 95 ? 10.345 0.792 -8.810 1.00 86.44 95 GLU A N 1
ATOM 736 C CA . GLU A 1 95 ? 10.837 -0.327 -9.613 1.00 86.44 95 GLU A CA 1
ATOM 737 C C . GLU A 1 95 ? 10.382 -0.263 -11.069 1.00 86.44 95 GLU A C 1
ATOM 739 O O . GLU A 1 95 ? 11.203 -0.437 -11.971 1.00 86.44 95 GLU A O 1
ATOM 744 N N . VAL A 1 96 ? 9.114 0.070 -11.326 1.00 84.62 96 VAL A N 1
ATOM 745 C CA . VAL A 1 96 ? 8.619 0.262 -12.698 1.00 84.62 96 VAL A CA 1
ATOM 746 C C . VAL A 1 96 ? 9.404 1.375 -13.399 1.00 84.62 96 VAL A C 1
ATOM 748 O O . VAL A 1 96 ? 9.856 1.201 -14.534 1.00 84.62 96 VAL A O 1
ATOM 751 N N . VAL A 1 97 ? 9.639 2.500 -12.715 1.00 83.06 97 VAL A N 1
ATOM 752 C CA . VAL A 1 97 ? 10.449 3.608 -13.244 1.00 83.06 97 VAL A CA 1
ATOM 753 C C . VAL A 1 97 ? 11.899 3.174 -13.482 1.00 83.06 97 VAL A C 1
ATOM 755 O O . VAL A 1 97 ? 12.462 3.479 -14.538 1.00 83.06 97 VAL A O 1
ATOM 758 N N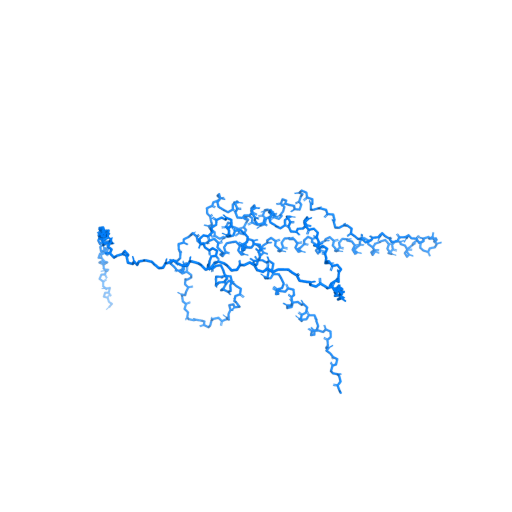 . ALA A 1 98 ? 12.505 2.418 -12.561 1.00 80.00 98 ALA A N 1
ATOM 759 C CA . ALA A 1 98 ? 13.861 1.897 -12.722 1.00 80.00 98 ALA A CA 1
ATOM 760 C C . ALA A 1 98 ? 13.972 0.938 -13.921 1.00 80.00 98 ALA A C 1
ATOM 762 O O . ALA A 1 98 ? 14.896 1.064 -14.732 1.00 80.00 98 ALA A O 1
ATOM 763 N N . ALA A 1 99 ? 13.006 0.032 -14.091 1.00 80.81 99 ALA A N 1
ATOM 764 C CA . ALA A 1 99 ? 12.948 -0.907 -15.207 1.00 80.81 99 ALA A CA 1
ATOM 765 C C . ALA A 1 99 ? 12.789 -0.185 -16.556 1.00 80.81 99 ALA A C 1
ATOM 767 O O . ALA A 1 99 ? 13.509 -0.483 -17.516 1.00 80.81 99 ALA A O 1
ATOM 768 N N . LEU A 1 100 ? 11.907 0.817 -16.635 1.00 78.88 100 LEU A N 1
ATOM 769 C CA . LEU A 1 100 ? 11.744 1.661 -17.825 1.00 78.88 100 LEU A CA 1
ATOM 770 C C . LEU A 1 100 ? 13.019 2.466 -18.134 1.00 78.88 100 LEU A C 1
ATOM 772 O O . LEU A 1 100 ? 13.442 2.548 -19.294 1.00 78.88 100 LEU A O 1
ATOM 776 N N . GLY A 1 101 ? 13.687 2.998 -17.108 1.00 79.81 101 GLY A N 1
ATOM 777 C CA . GLY A 1 101 ? 14.979 3.677 -17.229 1.00 79.81 101 GLY A CA 1
ATOM 778 C C . GLY A 1 101 ? 16.082 2.768 -17.786 1.00 79.81 101 GLY A C 1
ATOM 779 O O . GLY A 1 101 ? 16.839 3.165 -18.673 1.00 79.81 101 GLY A O 1
ATOM 780 N N . GLN A 1 102 ? 16.147 1.511 -17.343 1.00 77.19 102 GLN A N 1
ATOM 781 C CA . GLN A 1 102 ? 17.099 0.531 -17.879 1.00 77.19 102 GLN A CA 1
ATOM 782 C C . GLN A 1 102 ? 16.778 0.150 -19.330 1.00 77.19 102 GLN A C 1
ATOM 784 O O . GLN A 1 102 ? 17.672 0.119 -20.183 1.00 77.19 102 GLN A O 1
ATOM 789 N N . ARG A 1 103 ? 15.497 -0.066 -19.660 1.00 78.38 103 ARG A N 1
ATOM 790 C CA . ARG A 1 103 ? 15.061 -0.359 -21.036 1.00 78.38 103 ARG A CA 1
ATOM 791 C C . ARG A 1 103 ? 15.423 0.781 -21.988 1.00 78.38 103 ARG A C 1
ATOM 793 O O . ARG A 1 103 ? 16.007 0.528 -23.042 1.00 78.38 103 ARG A O 1
ATOM 800 N N . THR A 1 104 ? 15.148 2.028 -21.619 1.00 76.69 104 THR A N 1
ATOM 801 C CA . THR A 1 104 ? 15.480 3.202 -22.444 1.00 76.69 104 THR A CA 1
ATOM 802 C C . THR A 1 104 ? 16.988 3.368 -22.625 1.00 76.69 104 THR A C 1
ATOM 804 O O . THR A 1 104 ? 17.444 3.483 -23.765 1.00 76.69 104 THR A O 1
ATOM 807 N N . ARG A 1 105 ? 17.789 3.259 -21.555 1.00 79.56 105 ARG A N 1
ATOM 808 C CA . ARG A 1 105 ? 19.263 3.264 -21.645 1.00 79.56 105 ARG A CA 1
ATOM 809 C C . ARG A 1 105 ? 19.793 2.145 -22.534 1.00 79.56 105 ARG A C 1
ATOM 811 O O . ARG A 1 105 ? 20.656 2.388 -23.376 1.00 79.56 105 ARG A O 1
ATOM 818 N N . SER A 1 106 ? 19.255 0.931 -22.417 1.00 78.12 106 SER A N 1
ATOM 819 C CA . SER A 1 106 ? 19.671 -0.196 -23.257 1.00 78.12 106 SER A CA 1
ATOM 820 C C . SER A 1 106 ? 19.390 0.076 -24.740 1.00 78.12 106 SER A C 1
ATOM 822 O O . SER A 1 106 ? 20.278 -0.120 -25.575 1.00 78.12 106 SER A O 1
ATOM 824 N N . ARG A 1 107 ? 18.213 0.628 -25.072 1.00 76.50 107 ARG A N 1
ATOM 825 C CA . ARG A 1 107 ? 17.836 1.020 -26.439 1.00 76.50 107 ARG A CA 1
ATOM 826 C C . ARG A 1 107 ? 18.728 2.139 -26.968 1.00 76.50 107 ARG A C 1
ATOM 828 O O . ARG A 1 107 ? 19.215 2.031 -28.092 1.00 76.50 107 ARG A O 1
ATOM 835 N N . LEU A 1 108 ? 19.006 3.160 -26.160 1.00 79.12 108 LEU A N 1
ATOM 836 C CA . LEU A 1 108 ? 19.914 4.249 -26.524 1.00 79.12 108 LEU A CA 1
ATOM 837 C C . LEU A 1 108 ? 21.345 3.743 -26.732 1.00 79.12 108 LEU A C 1
ATOM 839 O O . LEU A 1 108 ? 21.953 4.073 -27.745 1.00 79.12 108 LEU A O 1
ATOM 843 N N . SER A 1 109 ? 21.854 2.860 -25.869 1.00 79.12 109 SER A N 1
ATOM 844 C CA . SER A 1 109 ? 23.184 2.254 -26.033 1.00 79.12 109 SER A CA 1
ATOM 845 C C . SER A 1 109 ? 23.274 1.388 -27.293 1.00 79.12 109 SER A C 1
ATOM 847 O O . SER A 1 109 ? 24.299 1.378 -27.973 1.00 79.12 109 SER A O 1
ATOM 849 N N . ARG A 1 110 ? 22.201 0.664 -27.643 1.00 73.69 110 ARG A N 1
ATOM 850 C CA . ARG A 1 110 ? 22.115 -0.112 -28.888 1.00 73.69 110 ARG A CA 1
ATOM 851 C C . ARG A 1 110 ? 22.038 0.810 -30.095 1.00 73.69 110 ARG A C 1
ATOM 853 O O . ARG A 1 110 ? 22.672 0.513 -31.097 1.00 73.69 110 ARG A O 1
ATOM 860 N N . ARG A 1 111 ? 21.313 1.928 -30.012 1.00 73.75 111 ARG A N 1
ATOM 861 C CA . ARG A 1 111 ? 21.210 2.920 -31.091 1.00 73.75 111 ARG A CA 1
ATOM 862 C C . ARG A 1 111 ? 22.514 3.695 -31.284 1.00 73.75 111 ARG A C 1
ATOM 864 O O . ARG A 1 111 ? 22.896 3.919 -32.423 1.00 73.75 111 ARG A O 1
ATOM 871 N N . GLY A 1 112 ? 23.226 4.026 -30.208 1.00 76.06 112 GLY A N 1
ATOM 872 C CA . GLY A 1 112 ? 24.569 4.610 -30.245 1.00 76.06 112 GLY A CA 1
ATOM 873 C C . GLY A 1 112 ? 25.587 3.646 -30.850 1.00 76.06 112 GLY A C 1
ATOM 874 O O . GLY A 1 112 ? 26.269 4.000 -31.804 1.00 76.06 112 GLY A O 1
ATOM 875 N N . ARG A 1 113 ? 25.597 2.380 -30.403 1.00 73.25 113 ARG A N 1
ATOM 876 C CA . ARG A 1 113 ? 26.421 1.320 -31.011 1.00 73.25 113 ARG A CA 1
ATOM 877 C C . ARG A 1 113 ? 26.050 1.041 -32.463 1.00 73.25 113 ARG A C 1
ATOM 879 O O . ARG A 1 113 ? 26.936 0.790 -33.262 1.00 73.25 113 ARG A O 1
ATOM 886 N N . ARG A 1 114 ? 24.766 1.112 -32.824 1.00 63.19 114 ARG A N 1
ATOM 887 C CA . ARG A 1 114 ? 24.301 1.007 -34.213 1.00 63.19 114 ARG A CA 1
ATOM 888 C C . ARG A 1 114 ? 24.668 2.222 -35.039 1.00 63.19 114 ARG A C 1
ATOM 890 O O . ARG A 1 114 ? 24.972 2.018 -36.187 1.00 63.19 114 ARG A O 1
ATOM 897 N N . ARG A 1 115 ? 24.695 3.443 -34.506 1.00 67.06 115 ARG A N 1
ATOM 898 C CA . ARG A 1 115 ? 25.233 4.608 -35.231 1.00 67.06 115 ARG A CA 1
ATOM 899 C C . ARG A 1 115 ? 26.743 4.495 -35.427 1.00 67.06 115 ARG A C 1
ATOM 901 O O . ARG A 1 115 ? 27.219 4.790 -36.509 1.00 67.06 115 ARG A O 1
ATOM 908 N N . ALA A 1 116 ? 27.462 3.968 -34.436 1.00 64.25 116 ALA A N 1
ATOM 909 C CA . ALA A 1 116 ? 28.877 3.629 -34.574 1.00 64.25 116 ALA A CA 1
ATOM 910 C C . ALA A 1 116 ? 29.126 2.434 -35.524 1.00 64.25 116 ALA A C 1
ATOM 912 O O . ALA A 1 116 ? 30.195 2.338 -36.111 1.00 64.25 116 ALA A O 1
ATOM 913 N N . ARG A 1 117 ? 28.149 1.525 -35.691 1.00 58.16 117 ARG A N 1
ATOM 914 C CA . ARG A 1 117 ? 28.206 0.355 -36.594 1.00 58.16 117 ARG A CA 1
ATOM 915 C C . ARG A 1 117 ? 27.422 0.501 -37.901 1.00 58.16 117 ARG A C 1
ATOM 917 O O . ARG A 1 117 ? 27.497 -0.405 -38.721 1.00 58.16 117 ARG A O 1
ATOM 924 N N . ALA A 1 118 ? 26.703 1.594 -38.147 1.00 53.94 118 ALA A N 1
ATOM 925 C CA . ALA A 1 118 ? 25.916 1.837 -39.364 1.00 53.94 118 ALA A CA 1
ATOM 926 C C . ALA A 1 118 ? 26.818 2.274 -40.530 1.00 53.94 118 ALA A C 1
ATOM 928 O O . ALA A 1 118 ? 26.488 3.180 -41.284 1.00 53.94 118 ALA A O 1
ATOM 929 N N . ALA A 1 119 ? 27.946 1.575 -40.652 1.00 54.97 119 ALA A N 1
ATOM 930 C CA . ALA A 1 119 ? 28.568 1.174 -41.900 1.00 54.97 119 ALA A CA 1
ATOM 931 C C . ALA A 1 119 ? 28.142 -0.259 -42.318 1.00 54.97 119 ALA A C 1
ATOM 933 O O . ALA A 1 119 ? 28.537 -0.718 -43.380 1.00 54.97 119 ALA A O 1
ATOM 934 N N . ALA A 1 120 ? 27.335 -0.986 -41.529 1.00 46.91 120 ALA A N 1
ATOM 935 C CA . ALA A 1 120 ? 26.836 -2.312 -41.898 1.00 46.91 120 ALA A CA 1
ATOM 936 C C . ALA A 1 120 ? 25.368 -2.528 -41.484 1.00 46.91 120 ALA A C 1
ATOM 938 O O . ALA A 1 120 ? 24.958 -2.308 -40.341 1.00 46.91 120 ALA A O 1
ATOM 939 N N . VAL A 1 121 ? 24.588 -2.943 -42.480 1.00 56.47 121 VAL A N 1
ATOM 940 C CA . VAL A 1 121 ? 23.139 -3.164 -42.512 1.00 56.47 121 VAL A CA 1
ATOM 941 C C . VAL A 1 121 ? 22.693 -4.244 -41.518 1.00 56.47 121 VAL A C 1
ATOM 943 O O . VAL A 1 121 ? 23.376 -5.249 -41.343 1.00 56.47 121 VAL A O 1
ATOM 946 N N . THR A 1 122 ? 21.534 -4.033 -40.875 1.00 49.66 122 THR A N 1
ATOM 947 C CA . THR A 1 122 ? 20.379 -4.965 -40.753 1.00 49.66 122 THR A CA 1
ATOM 948 C C . THR A 1 122 ? 19.469 -4.528 -39.590 1.00 49.66 122 THR A C 1
ATOM 950 O O . THR A 1 122 ? 19.900 -4.342 -38.439 1.00 49.66 122 THR A O 1
ATOM 953 N N . SER A 1 123 ? 18.187 -4.343 -39.907 1.00 54.00 123 SER A N 1
ATOM 954 C CA . SER A 1 123 ? 17.093 -4.001 -38.987 1.00 54.00 123 SER A CA 1
ATOM 955 C C . SER A 1 123 ? 16.696 -5.186 -38.100 1.00 54.00 123 SER A C 1
ATOM 957 O O . SER A 1 123 ? 16.498 -6.274 -38.630 1.00 54.00 123 SER A O 1
ATOM 959 N N . PRO A 1 124 ? 16.502 -5.016 -36.777 1.00 55.03 124 PRO A N 1
ATOM 960 C CA . PRO A 1 124 ? 15.844 -6.011 -35.945 1.00 55.03 124 PRO A CA 1
ATOM 961 C C . PRO A 1 124 ? 14.369 -5.667 -35.828 1.00 55.03 124 PRO A C 1
ATOM 963 O O . PRO A 1 124 ? 13.992 -4.545 -35.484 1.00 55.03 124 PRO A O 1
ATOM 966 N N . GLN A 1 125 ? 13.577 -6.695 -36.062 1.00 47.62 125 GLN A N 1
ATOM 967 C CA . GLN A 1 125 ? 12.167 -6.803 -35.749 1.00 47.62 125 GLN A CA 1
ATOM 968 C C . GLN A 1 125 ? 11.906 -6.436 -34.277 1.00 47.62 125 GLN A C 1
ATOM 970 O O . GLN A 1 125 ? 12.634 -6.857 -33.372 1.00 47.62 125 GLN A O 1
ATOM 975 N N . ALA A 1 126 ? 10.904 -5.586 -34.048 1.00 54.62 126 ALA A N 1
ATOM 976 C CA . ALA A 1 126 ? 10.491 -5.159 -32.717 1.00 54.62 126 ALA A CA 1
ATOM 977 C C . ALA A 1 126 ? 9.808 -6.324 -31.971 1.00 54.62 126 ALA A C 1
ATOM 979 O O . ALA A 1 126 ? 8.998 -7.023 -32.581 1.00 54.62 126 ALA A O 1
ATOM 980 N N . PRO A 1 127 ? 10.107 -6.548 -30.678 1.00 54.69 127 PRO A N 1
ATOM 981 C CA . PRO A 1 127 ? 9.364 -7.511 -29.871 1.00 54.69 127 PRO A CA 1
ATOM 982 C C . PRO A 1 127 ? 7.901 -7.061 -29.734 1.00 54.69 127 PRO A C 1
ATOM 984 O O . PRO A 1 127 ? 7.642 -5.875 -29.518 1.00 54.69 127 PRO A O 1
ATOM 987 N N . GLY A 1 128 ? 6.977 -8.011 -29.914 1.00 51.88 128 GLY A N 1
ATOM 988 C CA . GLY A 1 128 ? 5.526 -7.824 -29.822 1.00 51.88 128 GLY A CA 1
ATOM 989 C C . GLY A 1 128 ? 5.033 -7.440 -28.417 1.00 51.88 128 GLY A C 1
ATOM 990 O O . GLY A 1 128 ? 5.838 -7.381 -27.485 1.00 51.88 128 GLY A O 1
ATOM 991 N N . PRO A 1 129 ? 3.726 -7.140 -28.279 1.00 52.16 129 PRO A N 1
ATOM 992 C CA . PRO A 1 129 ? 3.158 -6.479 -27.108 1.00 52.16 129 PRO A CA 1
ATOM 993 C C . PRO A 1 129 ? 3.391 -7.271 -25.818 1.00 52.16 129 PRO A C 1
ATOM 995 O O . PRO A 1 129 ? 3.156 -8.475 -25.741 1.00 52.16 129 PRO A O 1
ATOM 998 N N . ASP A 1 130 ? 3.902 -6.530 -24.835 1.00 55.38 130 ASP A N 1
ATOM 999 C CA . ASP A 1 130 ? 4.403 -6.948 -23.533 1.00 55.38 130 ASP A CA 1
ATOM 1000 C C . ASP A 1 130 ? 3.396 -7.804 -22.737 1.00 55.38 130 ASP A C 1
ATOM 1002 O O . ASP A 1 130 ? 2.478 -7.278 -22.106 1.00 55.38 130 ASP A O 1
ATOM 1006 N N . ALA A 1 131 ? 3.638 -9.115 -22.647 1.00 57.31 131 ALA A N 1
ATOM 1007 C CA . ALA A 1 131 ? 3.249 -9.853 -21.449 1.00 57.31 131 ALA A CA 1
ATOM 1008 C C . ALA A 1 131 ? 4.071 -9.267 -20.293 1.00 57.31 131 ALA A C 1
ATOM 1010 O O . ALA A 1 131 ? 5.304 -9.357 -20.287 1.00 57.31 131 ALA A O 1
ATOM 1011 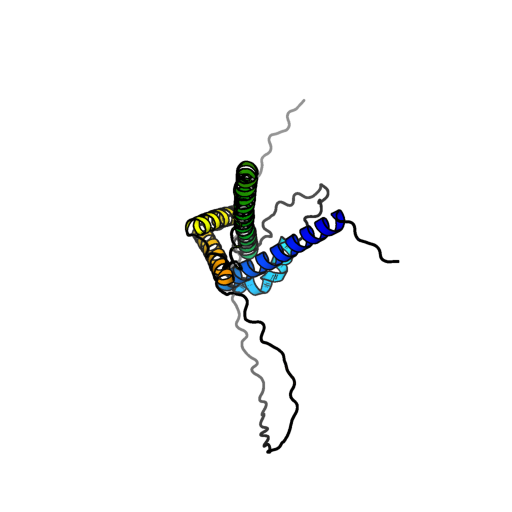N N . ARG A 1 132 ? 3.410 -8.572 -19.361 1.00 61.44 132 ARG A N 1
ATOM 1012 C CA . ARG A 1 132 ? 4.078 -8.044 -18.171 1.00 61.44 132 ARG A CA 1
ATOM 1013 C C . ARG A 1 132 ? 4.633 -9.251 -17.405 1.00 61.44 132 ARG A C 1
ATOM 1015 O O . ARG A 1 132 ? 3.839 -10.113 -17.047 1.00 61.44 132 ARG A O 1
ATOM 1022 N N . PRO A 1 133 ? 5.958 -9.355 -17.209 1.00 68.44 133 PRO A N 1
ATOM 1023 C CA . PRO A 1 133 ? 6.516 -10.485 -16.485 1.00 68.44 133 PRO A CA 1
ATOM 1024 C C . PRO A 1 133 ? 5.983 -10.471 -15.054 1.00 68.44 133 PRO A C 1
ATOM 1026 O O . PRO A 1 133 ? 5.852 -9.395 -14.458 1.00 68.44 133 PRO A O 1
ATOM 1029 N N . ASP A 1 134 ? 5.687 -11.658 -14.531 1.00 81.00 134 ASP A N 1
ATOM 1030 C CA . ASP A 1 134 ? 5.323 -11.833 -13.130 1.00 81.00 134 ASP A CA 1
ATOM 1031 C C . ASP A 1 134 ? 6.407 -11.233 -12.221 1.00 81.00 134 ASP A C 1
ATOM 1033 O O . ASP A 1 134 ? 7.598 -11.282 -12.564 1.00 81.00 134 ASP A O 1
ATOM 1037 N N . PRO A 1 135 ? 6.022 -10.648 -11.072 1.00 85.44 135 PRO A N 1
ATOM 1038 C CA . PRO A 1 135 ? 6.982 -10.069 -10.147 1.00 85.44 135 PRO A CA 1
ATOM 1039 C C . PRO A 1 135 ? 7.972 -11.131 -9.669 1.00 85.44 135 PRO A C 1
ATOM 1041 O O . PRO A 1 135 ? 7.605 -12.214 -9.213 1.00 85.44 135 PRO A O 1
ATOM 1044 N N . THR A 1 136 ? 9.256 -10.807 -9.759 1.00 89.12 136 THR A N 1
ATOM 1045 C CA . THR A 1 136 ? 10.334 -11.688 -9.315 1.00 89.12 136 THR A CA 1
ATOM 1046 C C . THR A 1 136 ? 10.349 -11.800 -7.788 1.00 89.12 136 THR A C 1
ATOM 1048 O O . THR A 1 136 ? 9.988 -10.867 -7.071 1.00 89.12 136 THR A O 1
ATOM 1051 N N . ALA A 1 137 ? 10.862 -12.914 -7.253 1.00 89.31 137 ALA A N 1
ATOM 1052 C CA . ALA A 1 137 ? 10.979 -13.112 -5.802 1.00 89.31 137 ALA A CA 1
ATOM 1053 C C . ALA A 1 137 ? 11.764 -11.985 -5.095 1.00 89.31 137 ALA A C 1
ATOM 1055 O O . ALA A 1 137 ? 11.458 -11.616 -3.962 1.00 89.31 137 ALA A O 1
ATOM 1056 N N . ALA A 1 138 ? 12.755 -11.399 -5.776 1.00 90.56 138 ALA A N 1
ATOM 1057 C CA . ALA A 1 138 ? 13.538 -10.289 -5.243 1.00 90.56 138 ALA A CA 1
ATOM 1058 C C . ALA A 1 138 ? 12.739 -8.974 -5.167 1.00 90.56 138 ALA A C 1
ATOM 1060 O O . ALA A 1 138 ? 12.948 -8.197 -4.236 1.00 90.56 138 ALA A O 1
ATOM 1061 N N . GLU A 1 139 ? 11.842 -8.716 -6.124 1.00 91.38 139 GLU A N 1
ATOM 1062 C CA . GLU A 1 139 ? 10.917 -7.569 -6.095 1.00 91.38 139 GLU A CA 1
ATOM 1063 C C . GLU A 1 139 ? 9.916 -7.728 -4.950 1.00 91.38 139 GLU A C 1
ATOM 1065 O O . GLU A 1 139 ? 9.795 -6.837 -4.110 1.00 91.38 139 GLU A O 1
ATOM 1070 N N . LEU A 1 140 ? 9.314 -8.916 -4.823 1.00 93.38 140 LEU A N 1
ATOM 1071 C CA . LEU A 1 140 ? 8.392 -9.234 -3.729 1.00 93.38 140 LEU A CA 1
ATOM 1072 C C . LEU A 1 140 ? 9.031 -9.024 -2.347 1.00 93.38 140 LEU A C 1
ATOM 1074 O O . LEU A 1 140 ? 8.409 -8.430 -1.467 1.00 93.38 140 LEU A O 1
ATOM 1078 N N . LEU A 1 141 ? 10.290 -9.437 -2.157 1.00 93.75 141 LEU A N 1
ATOM 1079 C CA . LEU A 1 141 ? 11.011 -9.235 -0.895 1.00 93.75 141 LEU A CA 1
ATOM 1080 C C . LEU A 1 141 ? 11.250 -7.749 -0.576 1.00 93.75 141 LEU A C 1
ATOM 1082 O O . LEU A 1 141 ? 1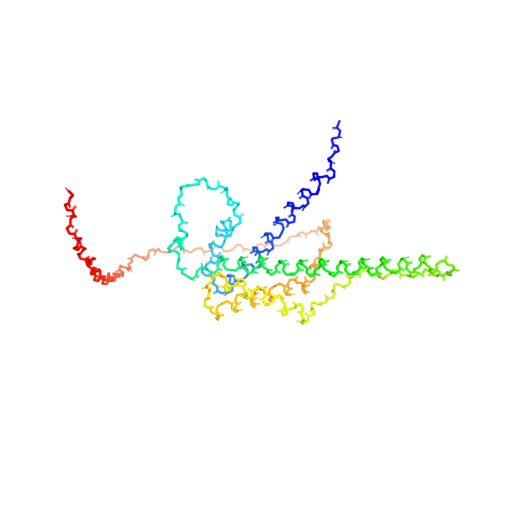1.155 -7.339 0.587 1.00 93.75 141 LEU A O 1
ATOM 1086 N N . ARG A 1 142 ? 11.550 -6.924 -1.586 1.00 93.12 142 ARG A N 1
ATOM 1087 C CA . ARG A 1 142 ? 11.741 -5.477 -1.399 1.00 93.12 142 ARG A CA 1
ATOM 1088 C C . ARG A 1 142 ? 10.425 -4.777 -1.086 1.00 93.12 142 ARG A C 1
ATOM 1090 O O . ARG A 1 142 ? 10.387 -3.956 -0.169 1.00 93.12 142 ARG A O 1
ATOM 1097 N N . TRP A 1 143 ? 9.349 -5.136 -1.788 1.00 94.81 143 TRP A N 1
ATOM 1098 C CA . TRP A 1 143 ? 8.004 -4.634 -1.503 1.00 94.81 143 TRP A CA 1
ATOM 1099 C C . TRP A 1 143 ? 7.586 -4.987 -0.079 1.00 94.81 143 TRP A C 1
ATOM 1101 O O . TRP A 1 143 ? 7.206 -4.095 0.677 1.00 94.81 143 TRP A O 1
ATOM 1111 N N . HIS A 1 144 ? 7.767 -6.251 0.315 1.00 94.38 144 HIS A N 1
ATOM 1112 C CA . HIS A 1 144 ? 7.490 -6.721 1.668 1.00 94.38 144 HIS A CA 1
ATOM 1113 C C . HIS A 1 144 ? 8.274 -5.926 2.725 1.00 94.38 144 HIS A C 1
ATOM 1115 O O . HIS A 1 144 ? 7.685 -5.406 3.674 1.00 94.38 144 HIS A O 1
ATOM 1121 N N . THR A 1 145 ? 9.589 -5.766 2.544 1.00 94.69 145 THR A N 1
ATOM 1122 C CA . THR A 1 145 ? 10.440 -5.003 3.475 1.00 94.69 145 THR A CA 1
ATOM 1123 C C . THR A 1 145 ? 9.941 -3.564 3.640 1.00 94.69 145 THR A C 1
ATOM 1125 O O . THR A 1 145 ? 9.746 -3.112 4.766 1.00 94.69 145 THR A O 1
ATOM 1128 N N . SER A 1 146 ? 9.635 -2.875 2.535 1.00 91.25 146 SER A N 1
ATOM 1129 C CA . SER A 1 146 ? 9.117 -1.500 2.573 1.00 91.25 146 SER A CA 1
ATOM 1130 C C . SER A 1 146 ? 7.761 -1.402 3.284 1.00 91.25 146 SER A C 1
ATOM 1132 O O . SER A 1 146 ? 7.540 -0.493 4.087 1.00 91.25 146 SER A O 1
ATOM 1134 N N . THR A 1 147 ? 6.859 -2.360 3.047 1.00 90.62 147 THR A N 1
ATOM 1135 C CA . THR A 1 147 ? 5.564 -2.405 3.739 1.00 90.62 147 THR A CA 1
ATOM 1136 C C . THR A 1 147 ? 5.692 -2.676 5.231 1.00 90.62 147 THR A C 1
ATOM 1138 O O . THR A 1 147 ? 4.976 -2.068 6.026 1.00 90.62 147 THR A O 1
ATOM 1141 N N . LEU A 1 148 ? 6.620 -3.546 5.629 1.00 92.38 148 LEU A N 1
ATOM 1142 C CA . LEU A 1 148 ? 6.846 -3.879 7.030 1.00 92.38 148 LEU A CA 1
ATOM 1143 C C . LEU A 1 148 ? 7.443 -2.692 7.798 1.00 92.38 148 LEU A C 1
ATOM 1145 O O . LEU A 1 148 ? 7.018 -2.408 8.916 1.00 92.38 148 LEU A O 1
ATOM 1149 N N . GLU A 1 149 ? 8.374 -1.953 7.190 1.00 90.06 149 GLU A N 1
ATOM 1150 C CA . GLU A 1 149 ? 8.902 -0.706 7.758 1.00 90.06 149 GLU A CA 1
ATOM 1151 C C . GLU A 1 149 ? 7.803 0.348 7.952 1.00 90.06 149 GLU A C 1
ATOM 1153 O O . GLU A 1 149 ? 7.713 0.959 9.020 1.00 90.06 149 GLU A O 1
ATOM 1158 N N . ALA A 1 150 ? 6.912 0.515 6.969 1.00 85.44 150 ALA A N 1
ATOM 1159 C CA . ALA A 1 150 ? 5.772 1.424 7.085 1.00 85.44 150 ALA A CA 1
ATOM 1160 C C . ALA A 1 150 ? 4.800 1.008 8.206 1.00 85.44 150 ALA A C 1
ATOM 1162 O O . ALA A 1 150 ? 4.337 1.855 8.976 1.00 85.44 150 ALA A O 1
ATOM 1163 N N . ALA A 1 151 ? 4.530 -0.295 8.341 1.00 87.94 151 ALA A N 1
ATOM 1164 C CA . ALA A 1 151 ? 3.688 -0.837 9.406 1.00 87.94 151 ALA A CA 1
ATOM 1165 C C . ALA A 1 151 ? 4.298 -0.591 10.798 1.00 87.94 151 ALA A C 1
ATOM 1167 O O . ALA A 1 151 ? 3.603 -0.148 11.715 1.00 87.94 151 ALA A O 1
ATOM 1168 N N . ARG A 1 152 ? 5.614 -0.797 10.945 1.00 89.31 152 ARG A N 1
ATOM 1169 C CA . ARG A 1 152 ? 6.361 -0.507 12.183 1.00 89.31 152 ARG A CA 1
ATOM 1170 C C . ARG A 1 152 ? 6.367 0.981 12.526 1.00 89.31 152 ARG A C 1
ATOM 1172 O O . ARG A 1 152 ? 6.219 1.337 13.693 1.00 89.31 152 ARG A O 1
ATOM 1179 N N . GLY A 1 153 ? 6.447 1.861 11.525 1.00 86.12 153 GLY A N 1
ATOM 1180 C CA . GLY A 1 153 ? 6.322 3.312 11.710 1.00 86.12 153 GLY A CA 1
ATOM 1181 C C . GLY A 1 153 ? 4.990 3.740 12.342 1.00 86.12 153 GLY A C 1
ATOM 1182 O O . GLY A 1 153 ? 4.926 4.769 13.016 1.00 86.12 153 GLY A O 1
ATOM 1183 N N . CYS A 1 154 ? 3.946 2.917 12.201 1.00 85.75 154 CYS A N 1
ATOM 1184 C CA . CYS A 1 154 ? 2.637 3.125 12.823 1.00 85.75 154 CYS A CA 1
ATOM 1185 C C . CYS A 1 154 ? 2.539 2.577 14.258 1.00 85.75 154 CYS A C 1
ATOM 1187 O O . CYS A 1 154 ? 1.467 2.645 14.853 1.00 85.75 154 CYS A O 1
ATOM 1189 N N . ARG A 1 155 ? 3.641 2.058 14.826 1.00 89.00 155 ARG A N 1
ATOM 1190 C CA . ARG A 1 155 ? 3.722 1.493 16.187 1.00 89.00 155 ARG A CA 1
ATOM 1191 C C . ARG A 1 155 ? 2.754 0.330 16.443 1.00 89.00 155 ARG A C 1
ATOM 1193 O O . ARG A 1 155 ? 2.307 0.135 17.570 1.00 89.00 155 ARG A O 1
ATOM 1200 N N . LEU A 1 156 ? 2.434 -0.445 15.406 1.00 84.94 156 LEU A N 1
ATOM 1201 C CA . LEU A 1 156 ? 1.668 -1.680 15.564 1.00 84.94 156 LEU A CA 1
ATOM 1202 C C . LEU A 1 156 ? 2.499 -2.744 16.305 1.00 84.94 156 LEU A C 1
ATOM 1204 O O . LEU A 1 156 ? 3.722 -2.779 16.140 1.00 84.94 156 LEU A O 1
ATOM 1208 N N . PRO A 1 157 ? 1.859 -3.666 17.048 1.00 91.38 157 PRO A N 1
ATOM 1209 C CA . PRO A 1 157 ? 2.517 -4.888 17.500 1.00 91.38 157 PRO A CA 1
ATOM 1210 C C . PRO A 1 157 ? 3.137 -5.637 16.315 1.00 91.38 157 PRO A C 1
ATOM 1212 O O . PRO A 1 157 ? 2.513 -5.734 15.258 1.00 91.38 157 PRO A O 1
ATOM 1215 N N . GLU A 1 158 ? 4.333 -6.202 16.485 1.00 92.06 158 GLU A N 1
ATOM 1216 C CA . GLU A 1 158 ? 5.117 -6.793 15.386 1.00 92.06 158 GLU A CA 1
ATOM 1217 C C . GLU A 1 158 ? 4.347 -7.879 14.606 1.00 92.06 158 GLU A C 1
ATOM 1219 O O . GLU A 1 158 ? 4.396 -7.919 13.378 1.00 92.06 158 GLU A O 1
ATOM 1224 N N . GLU A 1 159 ? 3.573 -8.721 15.295 1.00 93.50 159 GLU A N 1
ATOM 1225 C CA . GLU A 1 159 ? 2.714 -9.731 14.654 1.00 93.50 159 GLU A CA 1
ATOM 1226 C C . GLU A 1 159 ? 1.578 -9.111 13.826 1.00 93.50 159 GLU A C 1
ATOM 1228 O O . GLU A 1 159 ? 1.196 -9.623 12.773 1.00 93.50 159 GLU A O 1
ATOM 1233 N N . LEU A 1 160 ? 1.014 -7.990 14.280 1.00 91.69 160 LEU A N 1
ATOM 1234 C CA . LEU A 1 160 ? -0.014 -7.275 13.528 1.00 91.69 160 LEU A CA 1
ATOM 1235 C C . LEU A 1 160 ? 0.599 -6.537 12.332 1.00 91.69 160 LEU A C 1
ATOM 1237 O O . LEU A 1 160 ? 0.039 -6.588 11.242 1.00 91.69 160 LEU A O 1
ATOM 1241 N N . ALA A 1 161 ? 1.775 -5.929 12.507 1.00 92.06 161 ALA A N 1
ATOM 1242 C CA . ALA A 1 161 ? 2.523 -5.282 11.433 1.00 92.06 161 ALA A CA 1
ATOM 1243 C C . ALA A 1 161 ? 2.830 -6.261 10.286 1.00 92.06 161 ALA A C 1
ATOM 1245 O O . ALA A 1 161 ? 2.565 -5.948 9.124 1.00 92.06 161 ALA A O 1
ATOM 1246 N N . ARG A 1 162 ? 3.307 -7.472 10.616 1.00 95.38 162 ARG A N 1
ATOM 1247 C CA . ARG A 1 162 ? 3.538 -8.549 9.641 1.00 95.38 162 ARG A CA 1
ATOM 1248 C C . ARG A 1 162 ? 2.259 -8.964 8.916 1.00 95.38 162 ARG A C 1
ATOM 1250 O O . ARG A 1 162 ? 2.268 -9.066 7.692 1.00 95.38 162 ARG A O 1
ATOM 1257 N N . ARG A 1 163 ? 1.147 -9.155 9.636 1.00 94.81 163 ARG A N 1
ATOM 1258 C CA . ARG A 1 163 ? -0.147 -9.509 9.021 1.00 94.81 163 ARG A CA 1
ATOM 1259 C C . ARG A 1 163 ? -0.648 -8.439 8.051 1.00 94.81 163 ARG A C 1
ATOM 1261 O O . ARG A 1 163 ? -1.040 -8.779 6.942 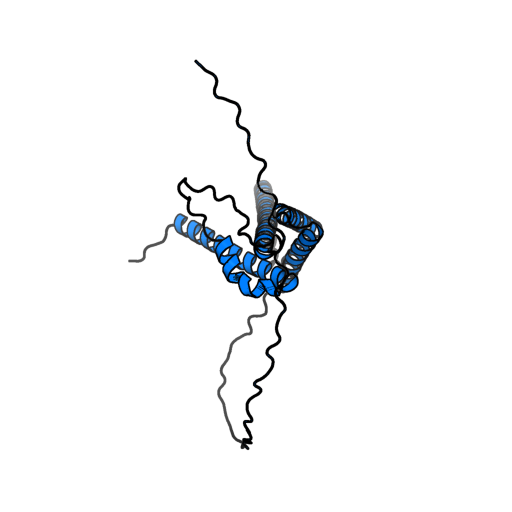1.00 94.81 163 ARG A O 1
ATOM 1268 N N . VAL A 1 164 ? -0.572 -7.162 8.430 1.00 93.31 164 VAL A N 1
ATOM 1269 C CA . VAL A 1 164 ? -0.971 -6.033 7.569 1.00 93.31 164 VAL A CA 1
ATOM 1270 C C . VAL A 1 164 ? -0.109 -5.971 6.305 1.00 93.31 164 VAL A C 1
ATOM 1272 O O . VAL A 1 164 ? -0.649 -5.831 5.209 1.00 93.31 164 VAL A O 1
ATOM 1275 N N . ALA A 1 165 ? 1.216 -6.103 6.438 1.00 93.81 165 ALA A N 1
ATOM 1276 C CA . ALA A 1 165 ? 2.136 -6.103 5.300 1.00 93.81 165 ALA A CA 1
ATOM 1277 C C . ALA A 1 165 ? 1.861 -7.273 4.337 1.00 93.81 165 ALA A C 1
ATOM 1279 O O . ALA A 1 165 ? 1.736 -7.061 3.131 1.00 93.81 165 ALA A O 1
ATOM 1280 N N . ASN A 1 166 ? 1.691 -8.486 4.872 1.00 95.94 166 ASN A N 1
ATOM 1281 C CA . ASN A 1 166 ? 1.391 -9.680 4.082 1.00 95.94 166 ASN A CA 1
ATOM 1282 C C . ASN A 1 166 ? 0.046 -9.578 3.359 1.00 95.94 166 ASN A C 1
ATOM 1284 O O . ASN A 1 166 ? -0.016 -9.866 2.167 1.00 95.94 166 ASN A O 1
ATOM 1288 N N . ALA A 1 167 ? -1.011 -9.132 4.045 1.00 94.88 167 ALA A N 1
ATOM 1289 C CA . ALA A 1 167 ? -2.335 -8.971 3.447 1.00 94.88 167 ALA A CA 1
ATOM 1290 C C . ALA A 1 167 ? -2.324 -7.928 2.315 1.00 94.88 167 ALA A C 1
ATOM 1292 O O . ALA A 1 167 ? -2.871 -8.172 1.240 1.00 94.88 167 ALA A O 1
ATOM 1293 N N . ALA A 1 168 ? -1.642 -6.794 2.518 1.00 94.62 168 ALA A N 1
ATOM 1294 C CA . ALA A 1 168 ? -1.510 -5.760 1.492 1.00 94.62 168 ALA A CA 1
ATOM 1295 C C . ALA A 1 168 ? -0.757 -6.272 0.253 1.00 94.62 168 ALA A C 1
ATOM 1297 O O . ALA A 1 168 ? -1.186 -6.041 -0.879 1.00 94.62 168 ALA A O 1
ATOM 1298 N N . LEU A 1 169 ? 0.357 -6.982 0.465 1.00 94.31 169 LEU A N 1
ATOM 1299 C CA . LEU A 1 169 ? 1.164 -7.543 -0.615 1.00 94.31 169 LEU A CA 1
ATOM 1300 C C . LEU A 1 169 ? 0.415 -8.645 -1.374 1.00 94.31 169 LEU A C 1
ATOM 1302 O O . LEU A 1 169 ? 0.428 -8.643 -2.603 1.00 94.31 169 LEU A O 1
ATOM 1306 N N . ALA A 1 170 ? -0.261 -9.550 -0.663 1.00 93.38 170 ALA A N 1
ATOM 1307 C CA . ALA A 1 170 ? -1.049 -10.623 -1.263 1.00 93.38 170 ALA A CA 1
ATOM 1308 C C . ALA A 1 170 ? -2.162 -10.065 -2.158 1.00 93.38 170 ALA A C 1
ATOM 1310 O O . ALA A 1 170 ? -2.295 -10.489 -3.306 1.00 93.38 170 ALA A O 1
ATOM 1311 N N . HIS A 1 171 ? -2.896 -9.060 -1.672 1.00 94.38 171 HIS A N 1
ATOM 1312 C CA . HIS A 1 171 ? -3.944 -8.407 -2.450 1.00 94.38 171 HIS A CA 1
ATOM 1313 C C . HIS A 1 171 ? -3.393 -7.713 -3.705 1.00 94.38 171 HIS A C 1
ATOM 1315 O O . HIS A 1 171 ? -3.948 -7.867 -4.793 1.00 94.38 171 HIS A O 1
ATOM 1321 N N . LEU A 1 172 ? -2.254 -7.016 -3.596 1.00 92.44 172 LEU A N 1
ATOM 1322 C CA . LEU A 1 172 ? -1.602 -6.419 -4.762 1.00 92.44 172 LEU A CA 1
ATOM 1323 C C . LEU A 1 172 ? -1.199 -7.485 -5.791 1.00 92.44 172 LEU A C 1
ATOM 1325 O O . LEU A 1 172 ? -1.496 -7.330 -6.973 1.00 92.44 172 LEU A O 1
ATOM 1329 N N . VAL A 1 173 ? -0.533 -8.562 -5.368 1.00 90.94 173 VAL A N 1
ATOM 1330 C CA . VAL A 1 173 ? -0.103 -9.634 -6.281 1.00 90.94 173 VAL A CA 1
ATOM 1331 C C . VAL A 1 173 ? -1.308 -10.283 -6.961 1.00 90.94 173 VAL A C 1
ATOM 1333 O O . VAL A 1 173 ? -1.284 -10.494 -8.172 1.00 90.94 173 VAL A O 1
ATOM 1336 N N . GLN A 1 174 ? -2.393 -10.517 -6.221 1.00 89.62 174 GLN A N 1
ATOM 1337 C CA . GLN A 1 174 ? -3.642 -11.023 -6.783 1.00 89.62 174 GLN A CA 1
ATOM 1338 C C . GLN A 1 174 ? -4.230 -10.064 -7.828 1.00 89.62 174 GLN A C 1
ATOM 1340 O O . GLN A 1 174 ? -4.618 -10.509 -8.905 1.00 89.62 174 GLN A O 1
ATOM 1345 N N . SER A 1 175 ? -4.240 -8.754 -7.555 1.00 88.50 175 SER A N 1
ATOM 1346 C CA . SER A 1 175 ? -4.725 -7.736 -8.501 1.00 88.50 175 SER A CA 1
ATOM 1347 C C . SER A 1 175 ? -3.871 -7.626 -9.771 1.00 88.50 175 SER A C 1
ATOM 1349 O O . SER A 1 175 ? -4.370 -7.224 -10.816 1.00 88.50 175 SER A O 1
ATOM 1351 N N . LEU A 1 176 ? -2.588 -7.998 -9.698 1.00 85.12 176 LEU A N 1
ATOM 1352 C CA . LEU A 1 176 ? -1.691 -8.045 -10.854 1.00 85.12 176 LEU A CA 1
ATOM 1353 C C . LEU A 1 176 ? -1.867 -9.332 -11.673 1.00 85.12 176 LEU A C 1
ATOM 1355 O O . LEU A 1 176 ? -1.717 -9.285 -12.892 1.00 85.12 176 LEU A O 1
ATOM 1359 N N . GLY A 1 177 ? -2.168 -10.458 -11.015 1.00 79.12 177 GLY A N 1
ATOM 1360 C CA . GLY A 1 177 ? -2.392 -11.757 -11.660 1.00 79.12 177 GLY A CA 1
ATOM 1361 C C . GLY A 1 177 ? -3.797 -11.924 -12.250 1.00 79.12 177 GLY A C 1
ATOM 1362 O O . GLY A 1 177 ? -3.976 -12.638 -13.236 1.00 79.12 177 GLY A O 1
ATOM 1363 N N . ALA A 1 178 ? -4.794 -11.230 -11.698 1.00 60.72 178 ALA A N 1
ATOM 1364 C CA . ALA A 1 178 ? -6.094 -11.058 -12.328 1.00 60.72 178 ALA A CA 1
ATOM 1365 C C . ALA A 1 178 ? -5.947 -10.044 -13.475 1.00 60.72 178 ALA A C 1
ATOM 1367 O O . ALA A 1 178 ? -6.137 -8.843 -13.292 1.00 60.72 178 ALA A O 1
ATOM 1368 N N . GLY A 1 179 ? -5.552 -10.518 -14.663 1.00 50.94 179 GLY A N 1
ATOM 1369 C CA . GLY A 1 179 ? -5.565 -9.705 -15.884 1.00 50.94 179 GLY A CA 1
ATOM 1370 C C . GLY A 1 179 ? -6.919 -8.997 -16.071 1.00 50.94 179 GLY A C 1
ATOM 1371 O O . GLY A 1 179 ? -7.917 -9.449 -15.503 1.00 50.94 179 GLY A O 1
ATOM 1372 N N . PRO A 1 180 ? -6.981 -7.887 -16.837 1.00 45.69 180 PRO A N 1
ATOM 1373 C CA . PRO A 1 180 ? -8.214 -7.119 -16.989 1.00 45.69 180 PRO A CA 1
ATOM 1374 C C . PRO A 1 180 ? -9.342 -8.068 -17.386 1.00 45.69 180 PRO A C 1
ATOM 1376 O O . PRO A 1 180 ? -9.227 -8.767 -18.396 1.00 45.69 180 PRO A O 1
ATOM 1379 N N . ALA A 1 181 ? -10.396 -8.124 -16.564 1.00 44.44 181 ALA A N 1
ATOM 1380 C CA . ALA A 1 181 ? -11.587 -8.894 -16.884 1.00 44.44 181 ALA A CA 1
ATOM 1381 C C . ALA A 1 181 ? -11.994 -8.530 -18.320 1.00 44.44 181 ALA A C 1
ATOM 1383 O O . ALA A 1 181 ? -12.007 -7.334 -18.640 1.00 44.44 181 ALA A O 1
ATOM 1384 N N . PRO A 1 182 ? -12.248 -9.514 -19.203 1.00 38.91 182 PRO A N 1
ATOM 1385 C CA . PRO A 1 182 ? -12.645 -9.216 -20.566 1.00 38.91 182 PRO A CA 1
ATOM 1386 C C . PRO A 1 182 ? -13.863 -8.305 -20.485 1.00 38.91 182 PRO A C 1
ATOM 1388 O O . PRO A 1 182 ? -14.900 -8.685 -19.942 1.00 38.91 182 PRO A O 1
ATOM 1391 N N . VAL A 1 183 ? -13.711 -7.073 -20.969 1.00 44.62 183 VAL A N 1
ATOM 1392 C CA . VAL A 1 183 ? -14.839 -6.177 -21.191 1.00 44.62 183 VAL A CA 1
ATOM 1393 C C . VAL A 1 183 ? -15.694 -6.911 -22.214 1.00 44.62 183 VAL A C 1
ATOM 1395 O O . VAL A 1 183 ? -15.298 -7.034 -23.373 1.00 44.62 183 VAL A O 1
ATOM 1398 N N . GLY A 1 184 ? -16.780 -7.527 -21.742 1.00 34.25 184 GLY A N 1
ATOM 1399 C CA . GLY A 1 184 ? -17.665 -8.327 -22.574 1.00 34.25 184 GLY A CA 1
ATOM 1400 C C . GLY A 1 184 ? -18.088 -7.512 -23.798 1.00 34.25 184 GLY A C 1
ATOM 1401 O O . GLY A 1 184 ? -18.394 -6.323 -23.655 1.00 34.25 184 GLY A O 1
ATOM 1402 N N . PRO A 1 185 ? -18.053 -8.096 -25.005 1.00 44.69 185 PRO A N 1
ATOM 1403 C CA . PRO A 1 185 ? -18.473 -7.389 -26.197 1.00 44.69 185 PRO A CA 1
ATOM 1404 C C . PRO A 1 185 ? -19.972 -7.114 -26.091 1.00 44.69 185 PRO A C 1
ATOM 1406 O O . PRO A 1 185 ? -20.741 -8.024 -25.811 1.00 44.69 185 PRO A O 1
ATOM 1409 N N . GLY A 1 186 ? -20.337 -5.851 -26.305 1.00 39.50 186 GLY A N 1
ATOM 1410 C CA . GLY A 1 186 ? -21.634 -5.402 -26.802 1.00 39.50 186 GLY A CA 1
ATOM 1411 C C . GLY A 1 186 ? -22.875 -6.109 -26.264 1.00 39.50 186 GLY A C 1
ATOM 1412 O O . GLY A 1 186 ? -23.247 -7.180 -26.736 1.00 39.50 186 GLY A O 1
ATOM 1413 N N . SER A 1 187 ? -23.629 -5.391 -25.432 1.00 44.72 187 SER A N 1
ATOM 1414 C CA . SER A 1 187 ? -25.088 -5.427 -25.525 1.00 44.72 187 SER A CA 1
ATOM 1415 C C . SER A 1 187 ? -25.489 -5.069 -26.960 1.00 44.72 187 SER A C 1
ATOM 1417 O O . SER A 1 187 ? -25.676 -3.901 -27.291 1.00 44.72 187 SER A O 1
ATOM 1419 N N . ALA A 1 188 ? -25.551 -6.070 -27.832 1.00 45.16 188 ALA A N 1
ATOM 1420 C CA . ALA A 1 188 ? -26.446 -6.043 -28.966 1.00 45.16 188 ALA A CA 1
ATOM 1421 C C . ALA A 1 188 ? -27.807 -6.444 -28.404 1.00 45.16 188 ALA A C 1
ATOM 1423 O O . ALA A 1 188 ? -28.068 -7.610 -28.107 1.00 45.16 188 ALA A O 1
ATOM 1424 N N . GLU A 1 189 ? -28.625 -5.426 -28.164 1.00 46.50 189 GLU A N 1
ATOM 1425 C CA . GLU A 1 189 ? -30.068 -5.568 -28.196 1.00 46.50 189 GLU A CA 1
ATOM 1426 C C . GLU A 1 189 ? -30.415 -6.277 -29.505 1.00 46.50 189 GLU A C 1
ATOM 1428 O O . GLU A 1 189 ? -30.202 -5.718 -30.579 1.00 46.50 189 GLU A O 1
ATOM 1433 N N . ASP A 1 190 ? -30.922 -7.503 -29.421 1.00 39.88 190 ASP A N 1
ATOM 1434 C CA . ASP A 1 190 ? -31.716 -8.047 -30.507 1.00 39.88 190 ASP A CA 1
ATOM 1435 C C . ASP A 1 190 ? -33.098 -8.385 -29.970 1.00 39.88 190 ASP A C 1
ATOM 1437 O O . ASP A 1 190 ? -33.302 -9.143 -29.019 1.00 39.88 190 ASP A O 1
ATOM 1441 N N . THR A 1 191 ? -34.038 -7.667 -30.559 1.00 50.41 191 THR A N 1
ATOM 1442 C CA . THR A 1 191 ? -35.427 -7.538 -30.172 1.00 50.41 191 THR A CA 1
ATOM 1443 C C . THR A 1 191 ? -36.204 -8.461 -31.090 1.00 50.41 191 THR A C 1
ATOM 1445 O O . THR A 1 191 ? -36.389 -8.109 -32.247 1.00 50.41 191 THR A O 1
ATOM 1448 N N . ALA A 1 192 ? -36.675 -9.620 -30.624 1.00 40.97 192 ALA A N 1
ATOM 1449 C CA . ALA A 1 192 ? -37.725 -10.356 -31.335 1.00 40.97 192 ALA A CA 1
ATOM 1450 C C . ALA A 1 192 ? -38.349 -11.480 -30.490 1.00 40.97 192 ALA A C 1
ATOM 1452 O O . ALA A 1 192 ? -37.835 -12.589 -30.420 1.00 40.97 192 ALA A O 1
ATOM 1453 N N . GLY A 1 193 ? -39.537 -11.196 -29.956 1.00 38.22 193 GLY A N 1
ATOM 1454 C CA . GLY A 1 193 ? -40.703 -12.025 -30.264 1.00 38.22 193 GLY A CA 1
ATOM 1455 C C . GLY A 1 193 ? -41.022 -13.232 -29.376 1.00 38.22 193 GLY A C 1
ATOM 1456 O O . GLY A 1 193 ? -40.555 -14.337 -29.621 1.00 38.22 193 GLY A O 1
ATOM 1457 N N . THR A 1 194 ? -42.062 -13.024 -28.560 1.00 41.03 194 THR A N 1
ATOM 1458 C CA . THR A 1 194 ? -43.263 -13.884 -28.403 1.00 41.03 194 THR A CA 1
ATOM 1459 C C . THR A 1 194 ? -43.474 -14.448 -26.990 1.00 41.03 194 THR A C 1
ATOM 1461 O O . THR A 1 194 ? -42.775 -15.341 -26.528 1.00 41.03 194 THR A O 1
ATOM 1464 N N . ALA A 1 195 ? -44.478 -13.868 -26.323 1.00 46.62 195 ALA A N 1
ATOM 1465 C CA . ALA A 1 195 ? -45.083 -14.228 -25.033 1.00 46.62 195 ALA A CA 1
ATOM 1466 C C . ALA A 1 195 ? -46.100 -15.393 -25.192 1.00 46.62 195 ALA A C 1
ATOM 1468 O O . ALA A 1 195 ? -46.181 -15.937 -26.293 1.00 46.62 195 ALA A O 1
ATOM 1469 N N . PRO A 1 196 ? -47.030 -15.674 -24.250 1.00 61.12 196 PRO A N 1
ATOM 1470 C CA . PRO A 1 196 ? -47.053 -15.540 -22.780 1.00 61.12 196 PRO A CA 1
ATOM 1471 C C . PRO A 1 196 ? -47.451 -16.876 -22.089 1.00 61.12 196 PRO A C 1
ATOM 1473 O O . PRO A 1 196 ? -48.174 -17.667 -22.679 1.00 61.12 196 PRO A O 1
ATOM 1476 N N . GLU A 1 197 ? -47.134 -17.102 -20.808 1.00 41.12 197 GLU A N 1
ATOM 1477 C CA . GLU A 1 197 ? -47.982 -18.001 -19.999 1.00 41.12 197 GLU A CA 1
ATOM 1478 C C . GLU A 1 197 ? -47.993 -17.635 -18.511 1.00 41.12 197 GLU A C 1
ATOM 1480 O O . GLU A 1 197 ? -47.084 -16.995 -17.987 1.00 41.12 197 GLU A O 1
ATOM 1485 N N . ALA A 1 198 ? -49.127 -17.948 -17.898 1.00 41.38 198 ALA A N 1
ATOM 1486 C CA . ALA A 1 198 ? -49.791 -17.254 -16.813 1.00 41.38 198 ALA A CA 1
ATOM 1487 C C . ALA A 1 198 ? -49.261 -17.531 -15.391 1.00 41.38 198 ALA A C 1
ATOM 1489 O O . ALA A 1 198 ? -48.600 -18.524 -15.106 1.00 41.38 198 ALA A O 1
ATOM 1490 N N . LEU A 1 199 ? -49.650 -16.611 -14.501 1.00 52.97 199 LEU A N 1
ATOM 1491 C CA . LEU A 1 199 ? -49.573 -16.621 -13.033 1.00 52.97 199 LEU A CA 1
ATOM 1492 C C . LEU A 1 199 ? -50.170 -17.915 -12.411 1.00 52.97 199 LEU A C 1
ATOM 1494 O O . LEU A 1 199 ? -50.967 -18.594 -13.057 1.00 52.97 199 LEU A O 1
ATOM 1498 N N . PRO A 1 200 ? -49.913 -18.202 -11.119 1.00 57.16 200 PRO A N 1
ATOM 1499 C CA . PRO A 1 200 ? -50.764 -17.566 -10.115 1.00 57.16 200 PRO A CA 1
ATOM 1500 C C . PRO A 1 200 ? -50.017 -16.982 -8.912 1.00 57.16 200 PRO A C 1
ATOM 1502 O O . PRO A 1 200 ? -49.080 -17.548 -8.352 1.00 57.16 200 PRO A O 1
ATOM 1505 N N . SER A 1 201 ? -50.546 -15.837 -8.496 1.00 51.62 201 SER A N 1
ATOM 1506 C CA . SER A 1 201 ? -50.445 -15.248 -7.172 1.00 51.62 201 SER A CA 1
ATOM 1507 C C . SER A 1 201 ? -50.685 -16.278 -6.070 1.00 51.62 201 SER A C 1
ATOM 1509 O O . SER A 1 201 ? -51.668 -17.015 -6.122 1.00 51.62 201 SER A O 1
ATOM 1511 N N . ASN A 1 202 ? -49.890 -16.219 -5.003 1.00 43.41 202 ASN A N 1
ATOM 1512 C CA . ASN A 1 202 ? -50.400 -16.589 -3.693 1.00 43.41 202 ASN A CA 1
ATOM 1513 C C . ASN A 1 202 ? -49.954 -15.563 -2.654 1.00 43.41 202 ASN A C 1
ATOM 1515 O O . ASN A 1 202 ? -48.791 -15.455 -2.276 1.00 43.41 202 ASN A O 1
ATOM 1519 N N . SER A 1 203 ? -50.948 -14.772 -2.267 1.00 56.72 203 SER A N 1
ATOM 1520 C CA . SER A 1 203 ? -50.981 -13.955 -1.070 1.00 56.72 203 SER A CA 1
ATOM 1521 C C . SER A 1 203 ? -51.172 -14.890 0.117 1.00 56.72 203 SER A C 1
ATOM 1523 O O . SER A 1 203 ? -52.081 -15.717 0.091 1.00 56.72 203 SER A O 1
ATOM 1525 N N . SER A 1 204 ? -50.356 -14.747 1.155 1.00 54.41 204 SER A N 1
ATOM 1526 C CA . SER A 1 204 ? -50.767 -14.983 2.542 1.00 54.41 204 SER A CA 1
ATOM 1527 C C . SER A 1 204 ? -49.720 -14.372 3.467 1.00 54.41 204 SER A C 1
ATOM 1529 O O . SER A 1 204 ? -48.713 -14.991 3.793 1.00 54.41 204 SER A O 1
ATOM 1531 N N . TYR A 1 205 ? -49.971 -13.130 3.879 1.00 50.88 205 TYR A N 1
ATOM 1532 C CA . TYR A 1 205 ? -49.616 -12.702 5.231 1.00 50.88 205 TYR A CA 1
ATOM 1533 C C . TYR A 1 205 ? -50.554 -13.417 6.216 1.00 50.88 205 TYR A C 1
ATOM 1535 O O . TYR A 1 205 ? -51.717 -13.662 5.887 1.00 50.88 205 TYR A O 1
ATOM 1543 N N . PRO A 1 206 ? -50.090 -13.668 7.444 1.00 57.69 206 PRO A N 1
ATOM 1544 C CA . PRO A 1 206 ? -50.693 -12.888 8.514 1.00 57.69 206 PRO A CA 1
ATOM 1545 C C . PRO A 1 206 ? -49.643 -12.213 9.395 1.00 57.69 206 PRO A C 1
ATOM 1547 O O . PRO A 1 206 ? -48.571 -12.741 9.677 1.00 57.69 206 PRO A O 1
ATOM 1550 N N . SER A 1 207 ? -49.993 -11.000 9.801 1.00 59.50 207 SER A N 1
ATOM 1551 C CA . SER A 1 207 ? -49.463 -10.324 10.976 1.00 59.50 207 SER A CA 1
ATOM 1552 C C . SER A 1 207 ? -49.706 -11.161 12.233 1.00 59.50 207 SER A C 1
ATOM 1554 O O . SER A 1 207 ? -50.769 -11.762 12.348 1.00 59.50 207 SER A O 1
ATOM 1556 N N . ASP A 1 208 ? -48.781 -11.111 13.188 1.00 44.81 208 ASP A N 1
ATOM 1557 C CA . ASP A 1 208 ? -49.090 -11.222 14.620 1.00 44.81 208 ASP A CA 1
ATOM 1558 C C . ASP A 1 208 ? -47.984 -10.513 15.437 1.00 44.81 208 ASP A C 1
ATOM 1560 O O . ASP A 1 208 ? -46.889 -10.297 14.900 1.00 44.81 208 ASP A O 1
ATOM 1564 N N . PRO A 1 209 ? -48.273 -10.019 16.657 1.00 56.16 209 PRO A N 1
ATOM 1565 C CA . PRO A 1 209 ? -47.769 -8.760 17.172 1.00 56.16 209 PRO A CA 1
ATOM 1566 C C . PRO A 1 209 ? -46.863 -8.992 18.396 1.00 56.16 209 PRO A C 1
ATOM 1568 O O . PRO A 1 209 ? -46.751 -10.094 18.914 1.00 56.16 209 PRO A O 1
ATOM 1571 N N . SER A 1 210 ? -46.266 -7.907 18.885 1.00 50.88 210 SER A N 1
ATOM 1572 C CA . SER A 1 210 ? -45.914 -7.703 20.297 1.00 50.88 210 SER A CA 1
ATOM 1573 C C . SER A 1 210 ? -45.196 -8.842 21.040 1.00 50.88 210 SER A C 1
ATOM 1575 O O . SER A 1 210 ? -45.835 -9.696 21.646 1.00 50.88 210 SER A O 1
ATOM 1577 N N . ASP A 1 211 ? -43.878 -8.703 21.190 1.00 51.56 211 ASP A N 1
ATOM 1578 C CA . ASP A 1 211 ? -43.206 -9.143 22.416 1.00 51.56 211 ASP A CA 1
ATOM 1579 C C . ASP A 1 211 ? -42.691 -7.911 23.183 1.00 51.56 211 ASP A C 1
ATOM 1581 O O . ASP A 1 211 ? -41.706 -7.285 22.776 1.00 51.56 211 ASP A O 1
ATOM 1585 N N . PRO A 1 212 ? -43.398 -7.475 24.239 1.00 63.81 212 PRO A N 1
ATOM 1586 C CA . PRO A 1 212 ? -42.915 -6.492 25.184 1.00 63.81 212 PRO A CA 1
ATOM 1587 C C . PRO A 1 212 ? -42.553 -7.196 26.495 1.00 63.81 212 PRO A C 1
ATOM 1589 O O . PRO A 1 212 ? -43.414 -7.282 27.364 1.00 63.81 212 PRO A O 1
ATOM 1592 N N . SER A 1 213 ? -41.315 -7.671 26.665 1.00 52.44 213 SER A N 1
ATOM 1593 C CA . SER A 1 213 ? -40.633 -7.812 27.970 1.00 52.44 213 SER A CA 1
ATOM 1594 C C . SER A 1 213 ? -39.263 -8.478 27.825 1.00 52.44 213 SER A C 1
ATOM 1596 O O . SER A 1 213 ? -39.185 -9.691 27.709 1.00 52.44 213 SER A O 1
ATOM 1598 N N . ASP A 1 214 ? -38.185 -7.703 27.963 1.00 50.03 214 ASP A N 1
ATOM 1599 C CA . ASP A 1 214 ? -37.100 -8.106 28.869 1.00 50.03 214 ASP A CA 1
ATOM 1600 C C . ASP A 1 214 ? -36.300 -6.863 29.316 1.00 50.03 214 ASP A C 1
ATOM 1602 O O . ASP A 1 214 ? -35.421 -6.379 28.592 1.00 50.03 214 ASP A O 1
ATOM 1606 N N . PRO A 1 215 ? -36.614 -6.273 30.485 1.00 54.78 215 PRO A N 1
ATOM 1607 C CA . PRO A 1 215 ? -35.726 -5.341 31.155 1.00 54.78 215 PRO A CA 1
ATOM 1608 C C . PRO A 1 215 ? -34.604 -6.144 31.820 1.00 54.78 215 PRO A C 1
ATOM 1610 O O . PRO A 1 215 ? -34.580 -6.327 33.035 1.00 54.78 215 PRO A O 1
ATOM 1613 N N . SER A 1 216 ? -33.646 -6.605 31.020 1.00 55.09 216 SER A N 1
ATOM 1614 C CA . SER A 1 216 ? -32.378 -7.083 31.553 1.00 55.09 216 SER A CA 1
ATOM 1615 C C . SER A 1 216 ? -31.612 -5.885 32.115 1.00 55.09 216 SER A C 1
ATOM 1617 O O . SER A 1 216 ? -30.899 -5.169 31.409 1.00 55.09 216 SER A O 1
ATOM 1619 N N . GLU A 1 217 ? -31.822 -5.657 33.413 1.00 52.00 217 GLU A N 1
ATOM 1620 C CA . GLU A 1 217 ? -30.923 -4.958 34.322 1.00 52.00 217 GLU A CA 1
ATOM 1621 C C . GLU A 1 217 ? -29.484 -5.389 34.029 1.00 52.00 217 GLU A C 1
ATOM 1623 O O . GLU A 1 217 ? -29.020 -6.450 34.448 1.00 52.00 217 GLU A O 1
ATOM 1628 N N . HIS A 1 218 ? -28.748 -4.556 33.299 1.00 59.78 218 HIS A N 1
ATOM 1629 C CA . HIS A 1 218 ? -27.302 -4.649 33.306 1.00 59.78 218 HIS A CA 1
ATOM 1630 C C . HIS A 1 218 ? -26.812 -4.052 34.630 1.00 59.78 218 HIS A C 1
ATOM 1632 O O . HIS A 1 218 ? -26.992 -2.849 34.844 1.00 59.78 218 HIS A O 1
ATOM 1638 N N . PRO A 1 219 ? -26.192 -4.843 35.526 1.00 65.69 219 PRO A N 1
ATOM 1639 C CA . PRO A 1 219 ? -25.572 -4.296 36.720 1.00 65.69 219 PRO A CA 1
ATOM 1640 C C . PRO A 1 219 ? -24.511 -3.282 36.292 1.00 65.69 219 PRO A C 1
ATOM 1642 O O . PRO A 1 219 ? -23.636 -3.578 35.473 1.00 65.69 219 PRO A O 1
ATOM 1645 N N . HIS A 1 220 ? -24.617 -2.066 36.828 1.00 65.88 220 HIS A N 1
ATOM 1646 C CA . HIS A 1 220 ? -23.624 -1.024 36.622 1.00 65.88 220 HIS A CA 1
ATOM 1647 C C . HIS A 1 220 ? -22.230 -1.575 36.969 1.00 65.88 220 HIS A C 1
ATOM 1649 O O . HIS A 1 220 ? -22.061 -2.161 38.043 1.00 65.88 220 HIS A O 1
ATOM 1655 N N . PRO A 1 221 ? -21.223 -1.411 36.093 1.00 73.62 221 PRO A N 1
ATOM 1656 C CA . PRO A 1 221 ? -19.864 -1.799 36.429 1.00 73.62 221 PRO A CA 1
ATOM 1657 C C . PRO A 1 221 ? -19.399 -1.010 37.665 1.00 73.62 221 PRO A C 1
ATOM 1659 O O . PRO A 1 221 ? -19.753 0.167 37.804 1.00 73.62 221 PRO A O 1
ATOM 1662 N N . PRO A 1 222 ? -18.623 -1.633 38.570 1.00 76.38 222 PRO A N 1
ATOM 1663 C CA . PRO A 1 222 ? -18.129 -0.967 39.765 1.00 76.38 222 PRO A CA 1
ATOM 1664 C C . PRO A 1 222 ? -17.345 0.288 39.376 1.00 76.38 222 PRO A C 1
ATOM 1666 O O . PRO A 1 222 ? -16.488 0.255 38.490 1.00 76.38 222 PRO A O 1
ATOM 1669 N N . VAL A 1 223 ? -17.659 1.399 40.044 1.00 80.62 223 VAL A N 1
ATOM 1670 C CA . VAL A 1 223 ? -16.935 2.663 39.899 1.00 80.62 223 VAL A CA 1
ATOM 1671 C C . VAL A 1 223 ? -15.463 2.397 40.237 1.00 80.62 223 VAL A C 1
ATOM 1673 O O . VAL A 1 223 ? -15.182 1.934 41.346 1.00 80.62 223 VAL A O 1
ATOM 1676 N N . PRO A 1 224 ? -14.514 2.633 39.312 1.00 79.38 224 PRO A N 1
ATOM 1677 C CA . PRO A 1 224 ? -13.104 2.460 39.616 1.00 79.38 224 PRO A CA 1
ATOM 1678 C C . PRO A 1 224 ? -12.695 3.437 40.729 1.00 79.38 224 PRO A C 1
ATOM 1680 O O . PRO A 1 224 ? -13.181 4.573 40.751 1.00 79.38 224 PRO A O 1
ATOM 1683 N N . PRO A 1 225 ? -11.815 3.024 41.657 1.00 80.00 225 PRO A N 1
ATOM 1684 C CA . PRO A 1 225 ? -11.347 3.896 42.724 1.00 80.00 225 PRO A CA 1
ATOM 1685 C C . PRO A 1 225 ? -10.685 5.143 42.133 1.00 80.00 225 PRO A C 1
ATOM 1687 O O . PRO A 1 225 ? -9.909 5.055 41.177 1.00 80.00 225 PRO A O 1
ATOM 1690 N N . SER A 1 226 ? -11.004 6.304 42.708 1.00 82.81 226 SER A N 1
ATOM 1691 C CA . SER A 1 226 ? -10.397 7.577 42.327 1.00 82.81 226 SER A CA 1
ATOM 1692 C C . SER A 1 226 ? -8.870 7.465 42.363 1.00 82.81 226 SER A C 1
ATOM 1694 O O . SER A 1 226 ? -8.327 6.921 43.330 1.00 82.81 226 SER A O 1
ATOM 1696 N N . PRO A 1 227 ? -8.161 7.967 41.337 1.00 81.12 227 PRO A N 1
ATOM 1697 C CA . PRO A 1 227 ? -6.709 7.950 41.338 1.00 81.12 227 PRO A CA 1
ATOM 1698 C C . PRO A 1 227 ? -6.179 8.728 42.552 1.00 81.12 227 PRO A C 1
ATOM 1700 O O . PRO A 1 227 ? -6.793 9.723 42.954 1.00 81.12 227 PRO A O 1
ATOM 1703 N N . PRO A 1 228 ? -5.047 8.297 43.138 1.00 81.00 228 PRO A N 1
ATOM 1704 C CA . PRO A 1 228 ? -4.405 9.038 44.212 1.00 81.00 228 PRO A CA 1
ATOM 1705 C C . PRO A 1 228 ? -4.132 10.467 43.737 1.00 81.00 228 PRO A C 1
ATOM 1707 O O . PRO A 1 228 ? -3.620 10.681 42.634 1.00 81.00 228 PRO A O 1
ATOM 1710 N N . GLY A 1 229 ? -4.530 11.439 44.561 1.00 81.50 229 GLY A N 1
ATOM 1711 C CA . GLY A 1 229 ? -4.292 12.851 44.290 1.00 81.50 229 GLY A CA 1
ATOM 1712 C C . GLY A 1 229 ? -2.804 13.112 44.031 1.00 81.50 229 GLY A C 1
ATOM 1713 O O . GLY A 1 229 ? -1.955 12.388 44.561 1.00 81.50 229 GLY A O 1
ATOM 1714 N N . PRO A 1 230 ? -2.469 14.111 43.197 1.00 78.94 230 PRO A N 1
ATOM 1715 C CA . PRO A 1 230 ? -1.079 14.431 42.915 1.00 78.94 230 PRO A CA 1
ATOM 1716 C C . PRO A 1 230 ? -0.336 14.715 44.229 1.00 78.94 230 PRO A C 1
ATOM 1718 O O . PRO A 1 230 ? -0.915 15.343 45.122 1.00 78.94 230 PRO A O 1
ATOM 1721 N N . PR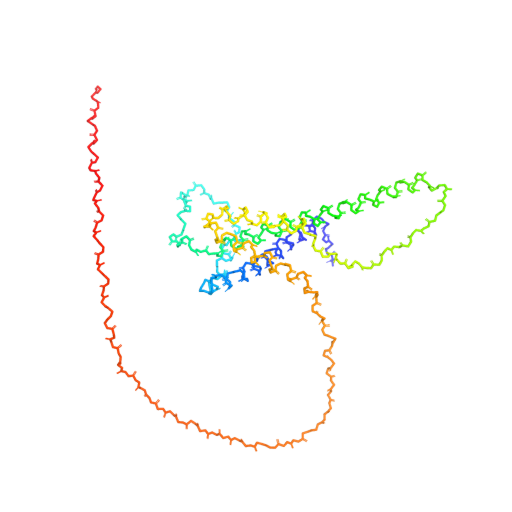O A 1 231 ? 0.926 14.268 44.364 1.00 73.88 231 PRO A N 1
ATOM 1722 C CA . PRO A 1 231 ? 1.734 14.600 45.526 1.00 73.88 231 PRO A CA 1
ATOM 1723 C C . PRO A 1 231 ? 1.783 16.122 45.662 1.00 73.88 231 PRO A C 1
ATOM 1725 O O . PRO A 1 231 ? 2.072 16.825 44.690 1.00 73.88 231 PRO A O 1
ATOM 1728 N N . GLY A 1 232 ? 1.442 16.612 46.857 1.00 70.25 232 GLY A N 1
ATOM 1729 C CA . GLY A 1 232 ? 1.519 18.024 47.202 1.00 70.25 232 GLY A CA 1
ATOM 1730 C C . GLY A 1 232 ? 2.909 18.536 46.859 1.00 70.25 232 GLY A C 1
ATOM 1731 O O . GLY A 1 232 ? 3.909 18.048 47.381 1.00 70.25 232 GLY A O 1
ATOM 1732 N N . VAL A 1 233 ? 2.969 19.461 45.907 1.00 67.44 233 VAL A N 1
ATOM 1733 C CA . VAL A 1 233 ? 4.217 20.106 45.525 1.00 67.44 233 VAL A CA 1
ATOM 1734 C C . VAL A 1 233 ? 4.479 21.159 46.591 1.00 67.44 233 VAL A C 1
ATOM 1736 O O . VAL A 1 233 ? 4.018 22.293 46.470 1.00 67.44 233 VAL A O 1
ATOM 1739 N N . ASP A 1 234 ? 5.175 20.765 47.656 1.00 70.81 234 ASP A N 1
ATOM 1740 C CA . ASP A 1 234 ? 5.808 21.709 48.572 1.00 70.81 234 ASP A CA 1
ATOM 1741 C C . ASP A 1 234 ? 6.886 22.455 47.780 1.00 70.81 234 ASP A C 1
ATOM 1743 O O . ASP A 1 234 ? 8.007 21.984 47.571 1.00 70.81 234 ASP A O 1
ATOM 1747 N N . GLY A 1 235 ? 6.491 23.600 47.225 1.00 77.00 235 GLY A N 1
ATOM 1748 C CA . GLY A 1 235 ? 7.397 24.512 46.548 1.00 77.00 235 GLY A CA 1
ATOM 1749 C C . GLY A 1 235 ? 8.397 25.099 47.550 1.00 77.00 235 GLY A C 1
ATOM 1750 O O . GLY A 1 235 ? 8.007 25.431 48.672 1.00 77.00 235 GLY A O 1
ATOM 1751 N N . PRO A 1 236 ? 9.679 25.251 47.175 1.00 75.44 236 PRO A N 1
ATOM 1752 C CA . PRO A 1 236 ? 10.665 25.871 48.048 1.00 75.44 236 PRO A CA 1
ATOM 1753 C C . PRO A 1 236 ? 10.300 27.343 48.310 1.00 75.44 236 PRO A C 1
ATOM 1755 O O . PRO A 1 236 ? 9.759 28.008 47.418 1.00 75.44 236 PRO A O 1
ATOM 1758 N N . PRO A 1 237 ? 10.597 27.867 49.513 1.00 71.62 237 PRO A N 1
ATOM 1759 C CA . PRO A 1 237 ? 10.303 29.251 49.847 1.00 71.62 237 PRO A CA 1
ATOM 1760 C C . PRO A 1 237 ? 11.077 30.214 48.930 1.00 71.62 237 PRO A C 1
ATOM 1762 O O . PRO A 1 237 ? 12.193 29.902 48.498 1.00 71.62 237 PRO A O 1
ATOM 1765 N N . PRO A 1 238 ? 10.494 31.382 48.611 1.00 71.00 238 PRO A N 1
ATOM 1766 C CA . PRO A 1 238 ? 11.135 32.374 47.763 1.00 71.00 238 PRO A CA 1
ATOM 1767 C C . PRO A 1 238 ? 12.399 32.917 48.435 1.00 71.00 238 PRO A C 1
ATOM 1769 O O . PRO A 1 238 ? 12.393 33.257 49.615 1.00 71.00 238 PRO A O 1
ATOM 1772 N N . ALA A 1 239 ? 13.483 33.004 47.664 1.00 68.19 239 ALA A N 1
ATOM 1773 C CA . ALA A 1 239 ? 14.716 33.637 48.102 1.00 68.19 239 ALA A CA 1
ATOM 1774 C C . ALA A 1 239 ? 14.499 35.150 48.249 1.00 68.19 239 ALA A C 1
ATOM 1776 O O . ALA A 1 239 ? 14.146 35.827 47.278 1.00 68.19 239 ALA A O 1
ATOM 1777 N N . GLU A 1 240 ? 14.716 35.659 49.460 1.00 68.44 240 GLU A N 1
ATOM 1778 C CA . GLU A 1 240 ? 14.765 37.089 49.749 1.00 68.44 240 GLU A CA 1
ATOM 1779 C C . GLU A 1 240 ? 15.950 37.723 49.004 1.00 68.44 240 GLU A C 1
ATOM 1781 O O . GLU A 1 240 ? 17.060 37.181 48.980 1.00 68.44 240 GLU A O 1
ATOM 1786 N N . ARG A 1 241 ? 15.681 38.850 48.344 1.00 68.88 241 ARG A N 1
ATOM 1787 C CA . ARG A 1 241 ? 16.667 39.735 47.720 1.00 68.88 241 ARG A CA 1
ATOM 1788 C C . ARG A 1 241 ? 16.738 41.031 48.500 1.00 68.88 241 ARG A C 1
ATOM 1790 O O . ARG A 1 241 ? 15.651 41.503 48.899 1.00 68.88 241 ARG A O 1
#

pLDDT: mean 72.1, std 19.02, range [34.25, 96.56]

Radius of gyration: 30.9 Å; chains: 1; bounding box: 80×58×92 Å